Protein AF-A0A6J2FFU2-F1 (afdb_monomer_lite)

Radius of gyration: 22.18 Å; chains: 1; bounding box: 71×40×59 Å

pLDDT: mean 85.41, std 13.72, range [33.69, 97.75]

Structure (mmCIF, N/CA/C/O backbone):
data_AF-A0A6J2FFU2-F1
#
_entry.id   AF-A0A6J2FFU2-F1
#
loop_
_atom_site.group_PDB
_atom_site.id
_atom_site.type_symbol
_atom_site.label_atom_id
_atom_site.label_alt_id
_atom_site.label_comp_id
_atom_site.label_asym_id
_atom_site.label_entity_id
_atom_site.label_seq_id
_atom_site.pdbx_PDB_ins_code
_atom_site.Cartn_x
_atom_site.Cartn_y
_atom_site.Cartn_z
_atom_site.occupancy
_atom_site.B_iso_or_equiv
_atom_site.auth_seq_id
_atom_site.auth_comp_id
_atom_site.auth_asym_id
_atom_site.auth_atom_id
_atom_site.pdbx_PDB_model_num
ATOM 1 N N . MET A 1 1 ? 42.063 -9.061 -18.898 1.00 34.97 1 MET A N 1
ATOM 2 C CA . MET A 1 1 ? 40.945 -8.941 -19.857 1.00 34.97 1 MET A CA 1
ATOM 3 C C . MET A 1 1 ? 39.657 -8.903 -19.056 1.00 34.97 1 MET A C 1
ATOM 5 O O . MET A 1 1 ? 39.274 -9.924 -18.502 1.00 34.97 1 MET A O 1
ATOM 9 N N . ALA A 1 2 ? 39.064 -7.722 -18.891 1.00 34.75 2 ALA A N 1
ATOM 10 C CA . ALA A 1 2 ? 37.760 -7.590 -18.254 1.00 34.75 2 ALA A CA 1
ATOM 11 C C . ALA A 1 2 ? 36.706 -8.070 -19.258 1.00 34.75 2 ALA A C 1
ATOM 13 O O . ALA A 1 2 ? 36.587 -7.496 -20.339 1.00 34.75 2 ALA A O 1
ATOM 14 N N . PHE A 1 3 ? 35.998 -9.152 -18.934 1.00 39.84 3 PHE A N 1
ATOM 15 C CA . PHE A 1 3 ? 34.809 -9.544 -19.679 1.00 39.84 3 PHE A CA 1
ATOM 16 C C . PHE A 1 3 ? 33.814 -8.388 -19.582 1.00 39.84 3 PHE A C 1
ATOM 18 O O . PHE A 1 3 ? 33.335 -8.072 -18.492 1.00 39.84 3 PHE A O 1
ATOM 25 N N . ALA A 1 4 ? 33.536 -7.731 -20.708 1.00 42.53 4 ALA A N 1
ATOM 26 C CA . ALA A 1 4 ? 32.394 -6.839 -20.794 1.00 42.53 4 ALA A CA 1
ATOM 27 C C . ALA A 1 4 ? 31.151 -7.657 -20.400 1.00 42.53 4 ALA A C 1
ATOM 29 O O . ALA A 1 4 ? 30.984 -8.771 -20.910 1.00 42.53 4 ALA A O 1
ATOM 30 N N . PRO A 1 5 ? 30.305 -7.174 -19.477 1.00 47.88 5 PRO A N 1
ATOM 31 C CA . PRO A 1 5 ? 29.099 -7.895 -19.132 1.00 47.88 5 PRO A CA 1
ATOM 32 C C . PRO A 1 5 ? 28.227 -8.001 -20.384 1.00 47.88 5 PRO A C 1
ATOM 34 O O . PRO A 1 5 ? 27.724 -6.996 -20.879 1.00 47.88 5 PRO A O 1
ATOM 37 N N . MET A 1 6 ? 28.066 -9.223 -20.894 1.00 54.03 6 MET A N 1
ATOM 38 C CA . MET A 1 6 ? 27.129 -9.522 -21.974 1.00 54.03 6 MET A CA 1
ATOM 39 C C . MET A 1 6 ? 25.739 -9.056 -21.516 1.00 54.03 6 MET A C 1
ATOM 41 O O . MET A 1 6 ? 25.290 -9.409 -20.416 1.00 54.03 6 MET A O 1
ATOM 45 N N . GLY A 1 7 ? 25.110 -8.192 -22.318 1.00 57.94 7 GLY A N 1
ATOM 46 C CA . GLY A 1 7 ? 23.698 -7.844 -22.163 1.00 57.94 7 GLY A CA 1
ATOM 47 C C . GLY A 1 7 ? 22.814 -9.084 -22.356 1.00 57.94 7 GLY A C 1
ATOM 48 O O . GLY A 1 7 ? 23.318 -10.137 -22.758 1.00 57.94 7 GLY A O 1
ATOM 49 N N . PRO A 1 8 ? 21.509 -9.006 -22.061 1.00 62.19 8 PRO A N 1
ATOM 50 C CA . PRO A 1 8 ? 20.586 -10.100 -22.292 1.00 62.19 8 PRO A CA 1
ATOM 51 C C . PRO A 1 8 ? 20.663 -10.507 -23.757 1.00 62.19 8 PRO A C 1
ATOM 53 O O . PRO A 1 8 ? 20.598 -9.673 -24.663 1.00 62.19 8 PRO A O 1
ATOM 56 N N . GLU A 1 9 ? 20.801 -11.807 -23.989 1.00 68.75 9 GLU A N 1
ATOM 57 C CA . GLU A 1 9 ? 20.694 -12.353 -25.330 1.00 68.75 9 GLU A CA 1
ATOM 58 C C . GLU A 1 9 ? 19.331 -11.973 -25.924 1.00 68.75 9 GLU A C 1
ATOM 60 O O . GLU A 1 9 ? 18.321 -11.938 -25.218 1.00 68.75 9 GLU A O 1
ATOM 65 N N . ALA A 1 10 ? 19.267 -11.730 -27.237 1.00 64.75 10 ALA A N 1
ATOM 66 C CA . ALA A 1 10 ? 18.007 -11.432 -27.929 1.00 64.75 10 ALA A CA 1
ATOM 67 C C . ALA A 1 10 ? 16.918 -12.502 -27.674 1.00 64.75 10 ALA A C 1
ATOM 69 O O . ALA A 1 10 ? 15.721 -12.215 -27.725 1.00 64.75 10 ALA A O 1
ATOM 70 N N . SER A 1 11 ? 17.340 -13.724 -27.331 1.00 79.38 11 SER A N 1
ATOM 71 C CA . SER A 1 11 ? 16.493 -14.828 -26.881 1.00 79.38 11 SER A CA 1
ATOM 72 C C . SER A 1 11 ? 15.681 -14.489 -25.621 1.00 79.38 11 SER A C 1
ATOM 74 O O . SER A 1 11 ? 14.505 -14.843 -25.549 1.00 79.38 11 SER A O 1
ATOM 76 N N . PHE A 1 12 ? 16.250 -13.755 -24.659 1.00 85.75 12 PHE A N 1
ATOM 77 C CA . PHE A 1 12 ? 15.586 -13.394 -23.406 1.00 85.75 12 PHE A CA 1
ATOM 78 C C . PHE A 1 12 ? 14.382 -12.484 -23.650 1.00 85.75 12 PHE A C 1
ATOM 80 O O . PHE A 1 12 ? 13.269 -12.803 -23.232 1.00 85.75 12 PHE A O 1
ATOM 87 N N . PHE A 1 13 ? 14.568 -11.379 -24.378 1.00 87.94 13 PHE A N 1
ATOM 88 C CA . PHE A 1 13 ? 13.463 -10.457 -24.652 1.00 87.94 13 PHE A CA 1
ATOM 89 C C . PHE A 1 13 ? 12.390 -11.080 -25.544 1.00 87.94 13 PHE A C 1
ATOM 91 O O . PHE A 1 13 ? 11.212 -10.803 -25.341 1.00 87.94 13 PHE A O 1
ATOM 98 N N . ALA A 1 14 ? 12.756 -11.995 -26.447 1.00 88.38 14 ALA A N 1
ATOM 99 C CA . ALA A 1 14 ? 11.777 -12.767 -27.207 1.00 88.38 14 ALA A CA 1
ATOM 100 C C . ALA A 1 14 ? 10.900 -13.654 -26.299 1.00 88.38 14 ALA A C 1
ATOM 102 O O . ALA A 1 14 ? 9.696 -13.791 -26.532 1.00 88.38 14 ALA A O 1
ATOM 103 N N . VAL A 1 15 ? 11.476 -14.239 -25.242 1.00 90.44 15 VAL A N 1
ATOM 104 C CA . VAL A 1 15 ? 10.721 -15.001 -24.234 1.00 90.44 15 VAL A CA 1
ATOM 105 C C . VAL A 1 15 ? 9.824 -14.079 -23.406 1.00 90.44 15 VAL A C 1
ATOM 107 O O . VAL A 1 15 ? 8.659 -14.415 -23.188 1.00 90.44 15 VAL A O 1
ATOM 110 N N . VAL A 1 16 ? 10.318 -12.907 -22.996 1.00 90.44 16 VAL A N 1
ATOM 111 C CA . VAL A 1 16 ? 9.519 -11.902 -22.270 1.00 90.44 16 VAL A CA 1
ATOM 112 C C . VAL A 1 16 ? 8.339 -11.420 -23.116 1.00 90.44 16 VAL A C 1
ATOM 114 O O . VAL A 1 16 ? 7.209 -11.395 -22.629 1.00 90.44 16 VAL A O 1
ATOM 117 N N . ASP A 1 17 ? 8.565 -11.108 -24.392 1.00 90.44 17 ASP A N 1
ATOM 118 C CA . ASP A 1 17 ? 7.517 -10.667 -25.315 1.00 90.44 17 ASP A CA 1
ATOM 119 C C . ASP A 1 17 ? 6.480 -11.784 -25.552 1.00 90.44 17 ASP A C 1
ATOM 121 O O . ASP A 1 17 ? 5.272 -11.531 -25.533 1.00 90.44 17 ASP A O 1
ATOM 125 N N . ARG A 1 18 ? 6.914 -13.050 -25.669 1.00 91.31 18 ARG A N 1
ATOM 126 C CA . ARG A 1 18 ? 6.005 -14.210 -25.733 1.00 91.31 18 ARG A CA 1
ATOM 127 C C . ARG A 1 18 ? 5.177 -14.356 -24.456 1.00 91.31 18 ARG A C 1
ATOM 129 O O . ARG A 1 18 ? 3.979 -14.631 -24.527 1.00 91.31 18 ARG A O 1
ATOM 136 N N . HIS A 1 19 ? 5.796 -14.173 -23.293 1.00 91.25 19 HIS A N 1
ATOM 137 C CA . HIS A 1 19 ? 5.097 -14.229 -22.014 1.00 91.25 19 HIS A CA 1
ATOM 138 C C . HIS A 1 19 ? 4.064 -13.103 -21.895 1.00 91.25 19 HIS A C 1
ATOM 140 O O . HIS A 1 19 ? 2.913 -13.372 -21.553 1.00 91.25 19 HIS A O 1
ATOM 146 N N . LYS A 1 20 ? 4.424 -11.871 -22.283 1.00 90.94 20 LYS A N 1
ATOM 147 C CA . LYS A 1 20 ? 3.497 -10.734 -22.360 1.00 90.94 20 LYS A CA 1
ATOM 148 C C . LYS A 1 20 ? 2.287 -11.055 -23.239 1.00 90.94 20 LYS A C 1
ATOM 150 O O . LYS A 1 20 ? 1.153 -10.854 -22.811 1.00 90.94 20 LYS A O 1
ATOM 155 N N . ALA A 1 21 ? 2.514 -11.609 -24.430 1.00 90.38 21 ALA A N 1
ATOM 156 C CA . ALA A 1 21 ? 1.436 -12.019 -25.328 1.00 90.38 21 ALA A CA 1
ATOM 157 C C . ALA A 1 21 ? 0.521 -13.082 -24.691 1.00 90.38 21 ALA A C 1
ATOM 159 O O . ALA A 1 21 ? -0.701 -12.988 -24.794 1.00 90.38 21 ALA A O 1
ATOM 160 N N . SER A 1 22 ? 1.090 -14.053 -23.970 1.00 91.06 22 SER A N 1
ATOM 161 C CA . SER A 1 22 ? 0.315 -15.063 -23.239 1.00 91.06 22 SER A CA 1
ATOM 162 C C . SER A 1 22 ? -0.537 -14.457 -22.116 1.00 91.06 22 SER A C 1
ATOM 164 O O . SER A 1 22 ? -1.680 -14.877 -21.919 1.00 91.06 22 SER A O 1
ATOM 166 N N . LEU A 1 23 ? -0.011 -13.474 -21.380 1.00 87.38 23 LEU A N 1
ATOM 167 C CA . LEU A 1 23 ? -0.755 -12.784 -20.322 1.00 87.38 23 LEU A CA 1
ATOM 168 C C . LEU A 1 23 ? -1.940 -11.998 -20.902 1.00 87.38 23 LEU A C 1
ATOM 170 O O . LEU A 1 23 ? -3.061 -12.125 -20.412 1.00 87.38 23 LEU A O 1
ATOM 174 N N . LEU A 1 24 ? -1.722 -11.265 -21.997 1.00 89.06 24 LEU A N 1
ATOM 175 C CA . LEU A 1 24 ? -2.776 -10.529 -22.708 1.00 89.06 24 LEU A CA 1
ATOM 176 C C . LEU A 1 24 ? -3.857 -11.454 -23.289 1.00 89.06 24 LEU A C 1
ATOM 178 O O . LEU A 1 24 ? -5.050 -11.152 -23.214 1.00 89.06 24 LEU A O 1
ATOM 182 N N . ALA A 1 25 ? -3.462 -12.615 -23.818 1.00 88.19 25 ALA A N 1
ATOM 183 C CA . ALA A 1 25 ? -4.404 -13.625 -24.294 1.00 88.19 25 ALA A CA 1
ATOM 184 C C . ALA A 1 25 ? -5.266 -14.193 -23.153 1.00 88.19 25 ALA A C 1
ATOM 186 O O . ALA A 1 25 ? -6.452 -14.463 -23.346 1.00 88.19 25 ALA A O 1
ATOM 187 N N . THR A 1 26 ? -4.690 -14.343 -21.957 1.00 84.62 26 THR A N 1
ATOM 188 C CA . THR A 1 26 ? -5.412 -14.816 -20.766 1.00 84.62 26 THR A CA 1
ATOM 189 C C . THR A 1 26 ? -6.426 -13.777 -20.291 1.00 84.62 26 THR A C 1
ATOM 191 O O . THR A 1 26 ? -7.572 -14.132 -20.029 1.00 84.62 26 THR A O 1
ATOM 194 N N . LEU A 1 27 ? -6.047 -12.494 -20.280 1.00 81.06 27 LEU A N 1
ATOM 195 C C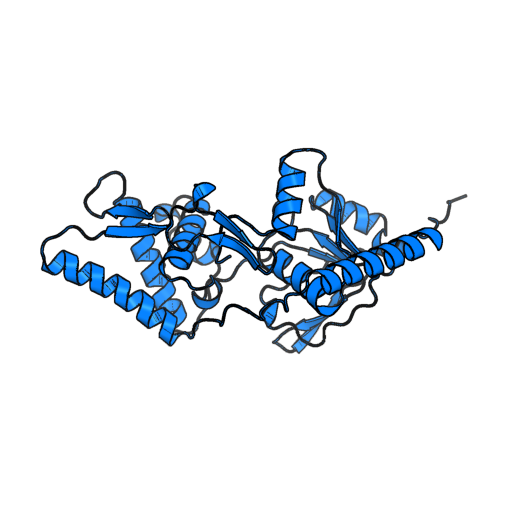A . LEU A 1 27 ? -6.962 -11.385 -19.985 1.00 81.06 27 LEU A CA 1
ATOM 196 C C . LEU A 1 27 ? -8.145 -11.345 -20.963 1.00 81.06 27 LEU A C 1
ATOM 198 O O . LEU A 1 27 ? -9.289 -11.207 -20.544 1.00 81.06 27 LEU A O 1
ATOM 202 N N . SER A 1 28 ? -7.884 -11.553 -22.257 1.00 74.06 28 SER A N 1
ATOM 203 C CA . SER A 1 28 ? -8.925 -11.540 -23.297 1.00 74.06 28 SER A CA 1
ATOM 204 C C . SER A 1 28 ? -9.893 -12.729 -23.195 1.00 74.06 28 SER A C 1
ATOM 206 O O . SER A 1 28 ? -11.066 -12.605 -23.535 1.00 74.06 28 SER A O 1
ATOM 208 N N . ARG A 1 29 ? -9.422 -13.890 -22.716 1.00 66.19 29 ARG A N 1
ATOM 209 C CA . ARG A 1 29 ? -10.251 -15.086 -22.474 1.00 66.19 29 ARG A CA 1
ATOM 210 C C . ARG A 1 29 ? -11.037 -15.023 -21.162 1.00 66.19 29 ARG A C 1
ATOM 212 O O . ARG A 1 29 ? -12.040 -15.715 -21.039 1.00 66.19 29 ARG A O 1
ATOM 219 N N . GLY A 1 30 ? -10.585 -14.206 -20.211 1.00 57.88 30 GLY A N 1
ATOM 220 C CA . GLY A 1 30 ? -11.203 -14.011 -18.899 1.00 57.88 30 GLY A CA 1
ATOM 221 C C . GLY A 1 30 ? -12.533 -13.255 -18.915 1.00 57.88 30 GLY A C 1
ATOM 222 O O . GLY A 1 30 ? -13.191 -13.227 -17.884 1.00 57.88 30 GLY A O 1
ATOM 223 N N . GLY A 1 31 ? -12.945 -12.689 -20.059 1.00 42.72 31 GLY A N 1
ATOM 224 C CA . GLY A 1 31 ? -14.351 -12.425 -20.392 1.00 42.72 31 GLY A CA 1
ATOM 225 C C . GLY A 1 31 ? -15.199 -11.724 -19.329 1.00 42.72 31 GLY A C 1
ATOM 226 O O . GLY A 1 31 ? -16.382 -12.016 -19.205 1.00 42.72 31 GLY A O 1
ATOM 227 N N . GLY A 1 32 ? -14.610 -10.812 -18.570 1.00 40.41 32 GLY A N 1
ATOM 228 C CA . GLY A 1 32 ? -15.315 -9.824 -17.777 1.00 40.41 32 GLY A CA 1
ATOM 229 C C . GLY A 1 32 ? -14.502 -8.556 -17.895 1.00 40.41 32 GLY A C 1
ATOM 230 O O . GLY A 1 32 ? -13.311 -8.572 -17.577 1.00 40.41 32 GLY A O 1
ATOM 231 N N . GLU A 1 33 ? -15.106 -7.479 -18.397 1.00 35.47 33 GLU A N 1
ATOM 232 C CA . GLU A 1 33 ? -14.529 -6.152 -18.201 1.00 35.47 33 GLU A CA 1
ATOM 233 C C . GLU A 1 33 ? -14.103 -6.066 -16.729 1.00 35.47 33 GLU A C 1
ATOM 235 O O . GLU A 1 33 ? -14.915 -6.401 -15.855 1.00 35.47 33 GLU A O 1
ATOM 240 N N . PRO A 1 34 ? -12.857 -5.676 -16.403 1.00 38.97 34 PRO A N 1
ATOM 241 C CA . PRO A 1 34 ? -12.597 -5.247 -15.050 1.00 38.97 34 PRO A CA 1
ATOM 242 C C . PRO A 1 34 ? -13.555 -4.083 -14.861 1.00 38.97 34 PRO A C 1
ATOM 244 O O . PRO A 1 34 ? -13.385 -3.034 -15.485 1.00 38.97 34 PRO A O 1
ATOM 247 N N . ALA A 1 35 ? -14.615 -4.291 -14.074 1.00 33.69 35 ALA A N 1
ATOM 248 C CA . ALA A 1 35 ? -15.421 -3.187 -13.613 1.00 33.69 35 ALA A CA 1
ATOM 249 C C . ALA A 1 35 ? -14.395 -2.184 -13.104 1.00 33.69 35 ALA A C 1
ATOM 251 O O . ALA A 1 35 ? -13.586 -2.519 -12.232 1.00 33.69 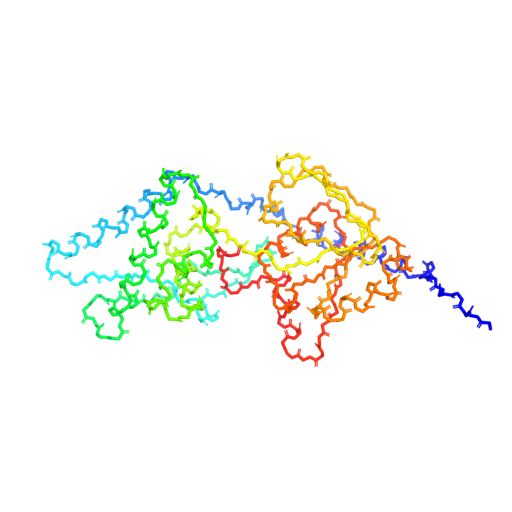35 ALA A O 1
ATOM 252 N N . GLY A 1 36 ? -14.367 -1.005 -13.720 1.00 33.94 36 GLY A N 1
ATOM 253 C CA . GLY A 1 36 ? -13.615 0.145 -13.258 1.00 33.94 36 GLY A CA 1
ATOM 254 C C . GLY A 1 36 ? -14.172 0.588 -11.911 1.00 33.94 36 GLY A C 1
ATOM 255 O O . GLY A 1 36 ? -14.592 1.721 -11.747 1.00 33.94 36 GLY A O 1
ATOM 256 N N . GLY A 1 37 ? -14.195 -0.309 -10.928 1.00 34.88 37 GLY A N 1
ATOM 257 C CA . GLY A 1 37 ? -14.321 -0.029 -9.523 1.00 34.88 37 GLY A CA 1
ATOM 258 C C . GLY A 1 37 ? -12.984 0.512 -9.057 1.00 34.88 37 GLY A C 1
ATOM 259 O O . GLY A 1 37 ? -12.373 -0.027 -8.142 1.00 34.88 37 GLY A O 1
ATOM 260 N N . GLY A 1 38 ? -12.520 1.600 -9.679 1.00 40.69 38 GLY A N 1
ATOM 261 C CA . GLY A 1 38 ? -11.804 2.578 -8.889 1.00 40.69 38 GLY A CA 1
ATOM 262 C C . GLY A 1 38 ? -12.767 2.915 -7.765 1.00 40.69 38 GLY A C 1
ATOM 263 O O . GLY A 1 38 ? -13.829 3.478 -8.027 1.00 40.69 38 GLY A O 1
ATOM 264 N N . THR A 1 39 ? -12.477 2.444 -6.552 1.00 50.34 39 THR A N 1
ATOM 265 C CA . THR A 1 39 ? -13.258 2.780 -5.365 1.00 50.34 39 THR A CA 1
ATOM 266 C C . THR A 1 39 ? -13.417 4.291 -5.391 1.00 50.34 39 THR A C 1
ATOM 268 O O . THR A 1 39 ? -12.418 4.999 -5.249 1.00 50.34 39 THR A O 1
ATOM 271 N N . ARG A 1 40 ? -14.630 4.782 -5.686 1.00 58.03 40 ARG A N 1
ATOM 272 C CA . ARG A 1 40 ? -14.921 6.216 -5.723 1.00 58.03 40 ARG A CA 1
ATOM 273 C C . ARG A 1 40 ? -14.380 6.778 -4.416 1.00 58.03 40 ARG A C 1
ATOM 275 O O . ARG A 1 40 ? -14.790 6.310 -3.353 1.00 58.03 40 ARG A O 1
ATOM 282 N N . LEU A 1 41 ? -13.413 7.697 -4.491 1.00 66.12 41 LEU A N 1
ATOM 283 C CA . LEU A 1 41 ? -12.931 8.345 -3.279 1.00 66.12 41 LEU A CA 1
ATOM 284 C C . LEU A 1 41 ? -14.137 9.026 -2.648 1.00 66.12 41 LEU A C 1
ATOM 286 O O . LEU A 1 41 ? -14.798 9.845 -3.292 1.00 66.12 41 LEU A O 1
ATOM 290 N N . ALA A 1 42 ? -14.450 8.614 -1.423 1.00 76.25 42 ALA A N 1
ATOM 291 C CA . ALA A 1 42 ? -15.534 9.212 -0.672 1.00 76.25 42 ALA A CA 1
ATOM 292 C C . ALA A 1 42 ? -15.232 10.703 -0.519 1.00 76.25 42 ALA A C 1
ATOM 294 O O . ALA A 1 42 ? -14.090 11.072 -0.215 1.00 76.25 42 ALA A O 1
ATOM 295 N N . SER A 1 43 ? -16.233 11.546 -0.767 1.00 86.75 43 SER A N 1
ATOM 296 C CA . SER A 1 43 ? -16.062 12.989 -0.596 1.00 86.75 43 SER A CA 1
ATOM 297 C C . SER A 1 43 ? -15.829 13.314 0.881 1.00 86.75 43 SER A C 1
ATOM 299 O O . SER A 1 43 ? -16.294 12.589 1.763 1.00 86.75 43 SER A O 1
ATOM 301 N N . SER A 1 44 ? -15.146 14.421 1.183 1.00 89.62 44 SER A N 1
ATOM 302 C CA . SER A 1 44 ? -14.906 14.824 2.576 1.00 89.62 44 SER A CA 1
ATOM 303 C C . SER A 1 44 ? -16.217 14.936 3.370 1.00 89.62 44 SER A C 1
ATOM 305 O O . SER A 1 44 ? -16.265 14.543 4.530 1.00 89.62 44 SER A O 1
ATOM 307 N N . SER A 1 45 ? -17.310 15.371 2.729 1.00 90.94 45 SER A N 1
ATOM 308 C CA . SER A 1 45 ? -18.641 15.421 3.347 1.00 90.94 45 SER A CA 1
ATOM 309 C C . SER A 1 45 ? -19.210 14.033 3.667 1.00 90.94 45 SER A C 1
ATOM 311 O O . SER A 1 45 ? -19.792 13.866 4.735 1.00 90.94 45 SER A O 1
ATOM 313 N N . GLU A 1 46 ? -19.030 13.040 2.790 1.00 92.31 46 GLU A N 1
ATOM 314 C CA . GLU A 1 46 ? -19.460 11.652 3.038 1.00 92.31 46 GLU A CA 1
ATOM 315 C C . GLU A 1 46 ? -18.686 11.034 4.215 1.00 92.31 46 GLU A C 1
ATOM 317 O O . GLU A 1 46 ? -19.265 10.339 5.055 1.00 92.31 46 GLU A O 1
ATOM 322 N N . VAL A 1 47 ? -17.381 11.316 4.310 1.00 92.31 47 VAL A N 1
ATOM 323 C CA . VAL A 1 47 ? -16.529 10.839 5.410 1.00 92.31 47 VAL A CA 1
ATOM 324 C C . VAL A 1 47 ? -16.944 11.473 6.737 1.00 92.31 47 VAL A C 1
ATOM 326 O O . VAL A 1 47 ? -17.102 10.754 7.723 1.00 92.31 47 VAL A O 1
ATOM 329 N N . LEU A 1 48 ? -17.162 12.793 6.765 1.00 94.31 48 LEU A N 1
ATOM 330 C CA . LEU A 1 48 ? -17.621 13.500 7.965 1.00 94.31 48 LEU A CA 1
ATOM 331 C C . LEU A 1 48 ? -18.986 12.984 8.426 1.00 94.31 48 LEU A C 1
ATOM 333 O O . LEU A 1 48 ? -19.107 12.600 9.584 1.00 94.31 48 LEU A O 1
ATOM 337 N N . ALA A 1 49 ? -19.955 12.850 7.516 1.00 94.62 49 ALA A N 1
ATOM 338 C CA . ALA A 1 49 ? -21.279 12.311 7.833 1.00 94.62 49 ALA A CA 1
ATOM 339 C C . ALA A 1 49 ? -21.206 10.879 8.396 1.00 94.62 49 ALA A C 1
ATOM 341 O O . ALA A 1 49 ? -21.922 10.527 9.334 1.00 94.62 49 ALA A O 1
ATOM 342 N N . SER A 1 50 ? -20.299 10.051 7.867 1.00 93.62 50 SER A N 1
ATOM 343 C CA . SER A 1 50 ? -20.082 8.689 8.372 1.00 93.62 50 SER A CA 1
ATOM 344 C C . SER A 1 50 ? -19.506 8.691 9.792 1.00 93.62 50 SER A C 1
ATOM 346 O O . SER A 1 50 ? -19.937 7.906 10.636 1.00 93.62 50 SER A O 1
ATOM 348 N N . ILE A 1 51 ? -18.556 9.587 10.086 1.00 94.25 51 ILE A N 1
ATOM 349 C CA . ILE A 1 51 ? -17.999 9.749 11.438 1.00 94.25 51 ILE A CA 1
ATOM 350 C C . ILE A 1 51 ? -19.058 10.305 12.401 1.00 94.25 51 ILE A C 1
ATOM 352 O O . ILE A 1 51 ? -19.176 9.817 13.524 1.00 94.25 51 ILE A O 1
ATOM 356 N N . GLU A 1 52 ? -19.849 11.287 11.971 1.00 95.19 52 GLU A N 1
ATOM 357 C CA . GLU A 1 52 ? -20.938 11.874 12.758 1.00 95.19 52 GLU A CA 1
ATOM 358 C C . GLU A 1 52 ? -22.002 10.838 13.112 1.00 95.19 52 GLU A C 1
ATOM 360 O O . GLU A 1 52 ? -22.421 10.788 14.264 1.00 95.19 52 GLU A O 1
ATOM 365 N N . SER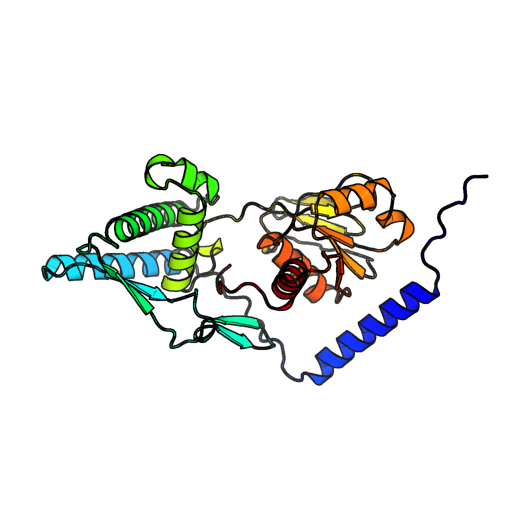 A 1 53 ? -22.371 9.951 12.182 1.00 94.62 53 SER A N 1
ATOM 366 C CA . SER A 1 53 ? -23.284 8.835 12.465 1.00 94.62 53 SER A CA 1
ATOM 367 C C . SER A 1 53 ? -22.750 7.936 13.583 1.00 94.62 53 SER A C 1
ATOM 369 O O . SER A 1 53 ? -23.484 7.597 14.508 1.00 94.62 53 SER A O 1
ATOM 371 N N . VAL A 1 54 ? -21.458 7.594 13.548 1.00 93.81 54 VAL A N 1
ATOM 372 C CA . VAL A 1 54 ? -20.822 6.773 14.593 1.00 93.81 54 VAL A CA 1
ATOM 373 C C . VAL A 1 54 ? -20.829 7.492 15.947 1.00 93.81 54 VAL A C 1
ATOM 375 O O . VAL A 1 54 ? -21.075 6.876 16.983 1.00 93.81 54 VAL A O 1
ATOM 378 N N . ILE A 1 55 ? -20.572 8.802 15.964 1.00 93.44 55 ILE A N 1
ATOM 379 C CA . ILE A 1 55 ? -20.620 9.610 17.191 1.00 93.44 55 ILE A CA 1
ATOM 380 C C . ILE A 1 55 ? -22.059 9.717 17.713 1.00 93.44 55 ILE A C 1
ATOM 382 O O . ILE A 1 55 ? -22.282 9.602 18.919 1.00 93.44 55 ILE A O 1
ATOM 386 N N . GLN A 1 56 ? -23.039 9.883 16.826 1.00 94.12 56 GLN A N 1
ATOM 387 C CA . GLN A 1 56 ? -24.455 9.946 17.172 1.00 94.12 56 GLN A CA 1
ATOM 388 C C . GLN A 1 56 ? -24.928 8.646 17.838 1.00 94.12 56 GLN A C 1
ATOM 390 O O . GLN A 1 56 ? -25.659 8.700 18.830 1.00 94.12 56 GLN A O 1
ATOM 395 N N . ASP A 1 57 ? -24.465 7.487 17.364 1.00 92.81 57 ASP A N 1
ATOM 396 C CA . ASP A 1 57 ? -24.752 6.187 17.982 1.00 92.81 57 ASP A CA 1
ATOM 397 C C . ASP A 1 57 ? -24.177 6.088 19.404 1.00 92.81 57 ASP A C 1
ATOM 399 O O . ASP A 1 57 ? -24.839 5.593 20.325 1.00 92.81 57 ASP A O 1
ATOM 403 N N . ILE A 1 58 ? -22.966 6.616 19.619 1.00 93.25 58 ILE A N 1
ATOM 404 C CA . ILE A 1 58 ? -22.342 6.686 20.949 1.00 93.25 58 ILE A CA 1
ATOM 405 C C . ILE A 1 58 ? -23.169 7.577 21.880 1.00 93.25 58 ILE A C 1
ATOM 407 O O . ILE A 1 58 ? -23.502 7.154 22.987 1.00 93.25 58 ILE A O 1
ATOM 411 N N . ILE A 1 59 ? -23.533 8.785 21.436 1.00 93.81 59 ILE A N 1
ATOM 412 C CA . ILE A 1 59 ? -24.330 9.735 22.229 1.00 93.81 59 ILE A CA 1
ATOM 413 C C . ILE A 1 59 ? -25.694 9.131 22.573 1.00 93.81 59 ILE A C 1
ATOM 415 O O . ILE A 1 59 ? -26.135 9.214 23.717 1.00 93.81 59 ILE A O 1
ATOM 419 N N . THR A 1 60 ? -26.338 8.473 21.608 1.00 95.00 60 THR A N 1
ATOM 420 C CA . THR A 1 60 ? -27.639 7.819 21.802 1.00 95.00 60 THR A CA 1
ATOM 421 C C . THR A 1 60 ? -27.550 6.687 22.826 1.00 95.00 60 THR A C 1
ATOM 423 O O . THR A 1 60 ? -28.432 6.569 23.675 1.00 95.00 60 THR A O 1
ATOM 426 N N . SER A 1 61 ? -26.479 5.887 22.794 1.00 93.00 61 SER A N 1
ATOM 427 C CA . SER A 1 61 ? -26.242 4.825 23.784 1.00 93.00 61 SER A CA 1
ATOM 428 C C . SER A 1 61 ? -26.090 5.409 25.192 1.00 93.00 61 SER A C 1
ATOM 430 O O . SER A 1 61 ? -26.767 4.978 26.122 1.00 93.00 61 SER A O 1
ATOM 432 N N . VAL A 1 62 ? -25.281 6.466 25.334 1.00 93.38 62 VAL A N 1
ATOM 433 C CA . VAL A 1 62 ? -25.074 7.149 26.621 1.00 93.38 62 VAL A CA 1
ATOM 434 C C . VAL A 1 62 ? -26.371 7.780 27.136 1.00 93.38 62 VAL A C 1
ATOM 436 O O . VAL A 1 62 ? -26.679 7.652 28.317 1.00 93.38 62 VAL A O 1
ATOM 439 N N . ALA A 1 63 ? -27.173 8.401 26.266 1.00 95.00 63 ALA A N 1
ATOM 440 C CA . ALA A 1 63 ? -28.468 8.978 26.635 1.00 95.00 63 ALA A CA 1
ATOM 441 C C . ALA A 1 63 ? -29.474 7.921 27.128 1.00 95.00 63 ALA A C 1
ATOM 443 O O . ALA A 1 63 ? -30.325 8.218 27.963 1.00 95.00 63 ALA A O 1
ATOM 444 N N . ARG A 1 64 ? -29.356 6.679 26.642 1.00 94.94 64 ARG A N 1
ATOM 445 C CA . ARG A 1 64 ? -30.130 5.515 27.106 1.00 94.94 64 ARG A CA 1
ATOM 446 C C . ARG A 1 64 ? -29.536 4.840 28.345 1.00 94.94 64 ARG A C 1
ATOM 448 O O . ARG A 1 64 ? -30.087 3.849 28.811 1.00 94.94 64 ARG A O 1
ATOM 455 N N . ASN A 1 65 ? -28.446 5.378 28.893 1.00 92.00 65 ASN A N 1
ATOM 456 C CA . ASN A 1 65 ? -27.691 4.795 30.000 1.00 92.00 65 ASN A CA 1
ATOM 457 C C . ASN A 1 65 ? -27.106 3.402 29.671 1.00 92.00 65 ASN A C 1
ATOM 459 O O . ASN A 1 65 ? -26.899 2.571 30.555 1.00 92.00 65 ASN A O 1
ATOM 463 N N . GLU A 1 66 ? -26.842 3.148 28.387 1.00 92.50 66 GLU A N 1
ATOM 464 C CA . GLU A 1 66 ? -26.196 1.940 27.877 1.00 92.50 66 GLU A CA 1
ATOM 465 C C . GLU A 1 66 ? -24.715 2.216 27.588 1.00 92.50 66 GLU A C 1
ATOM 467 O O . GLU A 1 66 ? -24.335 3.304 27.149 1.00 92.50 66 GLU A O 1
ATOM 472 N N . ALA A 1 67 ? -23.857 1.218 27.806 1.00 90.19 67 ALA A N 1
ATOM 473 C CA . ALA A 1 67 ? -22.436 1.341 27.504 1.00 90.19 67 ALA A CA 1
ATOM 474 C C . ALA A 1 67 ? -22.201 1.365 25.979 1.00 90.19 67 ALA A C 1
ATOM 476 O O . ALA A 1 67 ? -22.483 0.361 25.312 1.00 90.19 67 ALA A O 1
ATOM 477 N N . PRO A 1 68 ? -21.658 2.457 25.406 1.00 92.81 68 PRO A N 1
ATOM 478 C CA . PRO A 1 68 ? -21.378 2.512 23.980 1.00 92.81 68 PRO A CA 1
ATOM 479 C C . PRO A 1 68 ? -20.342 1.464 23.554 1.00 92.81 68 PRO A C 1
ATOM 481 O O . PRO A 1 68 ? -19.408 1.108 24.284 1.00 92.81 68 PRO A O 1
ATOM 484 N N . ALA A 1 69 ? -20.503 0.966 22.331 1.00 92.12 69 ALA A N 1
ATOM 485 C CA . ALA A 1 69 ? -19.619 -0.037 21.763 1.00 92.12 69 ALA A CA 1
ATOM 486 C C . ALA A 1 69 ? -19.448 0.149 20.256 1.00 92.12 69 ALA A C 1
ATOM 488 O O . ALA A 1 69 ? -20.413 0.401 19.543 1.00 92.12 69 ALA A O 1
ATOM 489 N N . PHE A 1 70 ? -18.229 -0.061 19.763 1.00 90.69 70 PHE A N 1
ATOM 490 C CA . PHE A 1 70 ? -17.967 -0.147 18.329 1.00 90.69 70 PHE A CA 1
ATOM 491 C C . PHE A 1 70 ? -18.176 -1.580 17.839 1.00 90.69 70 PHE A C 1
ATOM 493 O O . PHE A 1 70 ? -17.682 -2.526 18.462 1.00 90.69 70 PHE A O 1
ATOM 500 N N . ALA A 1 71 ? -18.859 -1.737 16.707 1.00 88.00 71 ALA A N 1
ATOM 501 C CA . ALA A 1 71 ? -18.879 -2.978 15.942 1.00 88.00 71 ALA A CA 1
ATOM 502 C C . ALA A 1 71 ? -17.811 -2.885 14.846 1.00 88.00 71 ALA A C 1
ATOM 504 O O . ALA A 1 71 ? -17.914 -2.058 13.947 1.00 88.00 71 ALA A O 1
ATOM 505 N N . ILE A 1 72 ? -16.761 -3.699 14.954 1.00 85.31 72 ILE A N 1
ATOM 506 C CA . ILE A 1 72 ? -15.630 -3.691 14.019 1.00 85.31 72 ILE A CA 1
ATOM 507 C C . ILE A 1 72 ? -15.551 -5.037 13.319 1.00 85.31 72 ILE A C 1
ATOM 509 O O . ILE A 1 72 ? -15.646 -6.081 13.961 1.00 85.31 72 ILE A O 1
ATOM 513 N N . ASP A 1 73 ? -15.313 -5.023 12.019 1.00 82.19 73 ASP A N 1
ATOM 514 C CA . ASP A 1 73 ? -15.152 -6.233 11.222 1.00 82.19 73 ASP A CA 1
ATOM 515 C C . ASP A 1 73 ? -13.911 -7.037 11.654 1.00 82.19 73 ASP A C 1
ATOM 517 O O . ASP A 1 73 ? -12.816 -6.498 11.852 1.00 82.19 73 ASP A O 1
ATOM 521 N N . ASN A 1 74 ? -14.051 -8.356 11.809 1.00 80.31 74 ASN A N 1
ATOM 522 C CA . ASN A 1 74 ? -12.943 -9.224 12.198 1.00 80.31 74 ASN A CA 1
ATOM 523 C C . ASN A 1 74 ? -12.037 -9.542 10.999 1.00 80.31 74 ASN A C 1
ATOM 525 O O . ASN A 1 74 ? -12.154 -10.577 10.346 1.00 80.31 74 ASN A O 1
ATOM 529 N N . ARG A 1 75 ? -11.070 -8.663 10.748 1.00 74.12 75 ARG A N 1
ATOM 530 C CA . ARG A 1 75 ? -10.081 -8.798 9.664 1.00 74.12 75 ARG A CA 1
ATOM 531 C C . ARG A 1 75 ? -9.005 -9.873 9.867 1.00 74.12 75 ARG A C 1
ATOM 533 O O . ARG A 1 75 ? -8.182 -10.089 8.982 1.00 74.12 75 ARG A O 1
ATOM 540 N N . SER A 1 76 ? -8.944 -10.509 11.038 1.00 72.50 76 SER A N 1
ATOM 541 C CA . SER A 1 76 ? -7.920 -11.523 11.330 1.00 72.50 76 SER A CA 1
ATOM 542 C C . SER A 1 76 ? -8.296 -12.906 10.796 1.00 72.50 76 SER A C 1
ATOM 544 O O . SER A 1 76 ? -7.398 -13.696 10.493 1.00 72.50 76 SER A O 1
ATOM 546 N N . SER A 1 77 ? -9.595 -13.192 10.657 1.00 76.94 77 SER A N 1
ATOM 547 C CA . SER A 1 77 ? -10.079 -14.479 10.151 1.00 76.94 77 SER A CA 1
ATOM 548 C C . SER A 1 77 ? -10.057 -14.521 8.624 1.00 76.94 77 SER A C 1
ATOM 550 O O . SER A 1 77 ? -10.614 -13.643 7.968 1.00 76.94 77 SER A O 1
ATOM 552 N N . TRP A 1 78 ? -9.457 -15.572 8.059 1.00 75.25 78 TRP A N 1
ATOM 553 C CA . TRP A 1 78 ? -9.517 -15.852 6.620 1.00 75.25 78 TRP A CA 1
ATOM 554 C C . TRP A 1 78 ? -10.935 -16.182 6.142 1.00 75.25 78 TRP A C 1
ATOM 556 O O . TRP A 1 78 ? -11.243 -15.933 4.985 1.00 75.25 78 TRP A O 1
ATOM 566 N N . GLU A 1 79 ? -11.814 -16.669 7.022 1.00 78.19 79 GLU A N 1
ATOM 567 C CA . GLU A 1 79 ? -13.222 -16.958 6.695 1.00 78.19 79 GLU A CA 1
ATOM 568 C C . GLU A 1 79 ? -13.993 -15.698 6.282 1.00 78.19 79 GLU A C 1
ATOM 570 O O . GLU A 1 79 ? -14.972 -15.765 5.545 1.00 78.19 79 GLU A O 1
ATOM 575 N N . ASN A 1 80 ? -13.529 -14.532 6.736 1.00 77.69 80 ASN A N 1
ATOM 576 C CA . ASN A 1 80 ? -14.118 -13.246 6.394 1.00 77.69 80 ASN A CA 1
ATOM 577 C C . ASN A 1 80 ? -13.539 -12.650 5.104 1.00 77.69 80 ASN A C 1
ATOM 579 O O . ASN A 1 80 ? -13.927 -11.541 4.737 1.00 77.69 80 ASN A O 1
ATOM 583 N N . ILE A 1 81 ? -12.616 -13.345 4.431 1.00 78.31 81 ILE A N 1
ATOM 584 C CA . ILE A 1 81 ? -11.912 -12.864 3.242 1.00 78.31 81 ILE A CA 1
ATOM 585 C C . ILE A 1 81 ? -12.264 -13.765 2.057 1.00 78.31 81 ILE A C 1
ATOM 587 O O . ILE A 1 81 ? -12.034 -14.970 2.077 1.00 78.31 81 ILE A O 1
ATOM 591 N N . LYS A 1 82 ? -12.782 -13.160 0.992 1.00 81.00 82 LYS A N 1
ATOM 592 C CA . LYS A 1 82 ? -13.046 -13.798 -0.295 1.00 81.00 82 LYS A CA 1
ATOM 593 C C . LYS A 1 82 ? -12.093 -13.232 -1.339 1.00 81.00 82 LYS A C 1
ATOM 595 O O . LYS A 1 82 ? -11.814 -12.038 -1.344 1.00 81.00 82 LYS A O 1
ATOM 600 N N . PHE A 1 83 ? -11.603 -14.084 -2.227 1.00 78.00 83 PHE A N 1
ATOM 601 C CA . PHE A 1 83 ? -10.853 -13.653 -3.398 1.00 78.00 83 PHE A CA 1
ATOM 602 C C . PHE A 1 83 ? -11.802 -13.487 -4.590 1.00 78.00 83 PHE A C 1
ATOM 604 O O . PHE A 1 83 ? -12.602 -14.380 -4.870 1.00 78.00 83 PHE A O 1
ATOM 611 N N . GLU A 1 84 ? -11.724 -12.346 -5.268 1.00 76.50 84 GLU A N 1
ATOM 612 C CA . GLU A 1 84 ? -12.429 -12.086 -6.523 1.00 76.50 84 GLU A CA 1
ATOM 613 C C . GLU A 1 84 ? -11.422 -11.650 -7.588 1.00 76.50 84 GLU A C 1
ATOM 615 O O . GLU A 1 84 ? -10.662 -10.707 -7.372 1.00 76.50 84 GLU A O 1
ATOM 620 N N . ASP A 1 85 ? -11.423 -12.314 -8.746 1.00 67.56 85 ASP A N 1
ATOM 621 C CA . ASP A 1 85 ? -10.402 -12.126 -9.791 1.00 67.56 85 ASP A CA 1
ATOM 622 C C . ASP A 1 85 ? -10.272 -10.673 -10.278 1.00 67.56 85 ASP A C 1
ATOM 624 O O . ASP A 1 85 ? -9.185 -10.233 -10.648 1.00 67.56 85 ASP A O 1
ATOM 628 N N . SER A 1 86 ? -11.363 -9.903 -10.252 1.00 66.81 86 SER A N 1
ATOM 629 C CA . SER A 1 86 ? -11.404 -8.516 -10.731 1.00 66.81 86 SER A CA 1
ATOM 630 C C . SER A 1 86 ? -10.747 -7.504 -9.783 1.00 66.81 86 SER A C 1
ATOM 632 O O . SER A 1 86 ? -10.332 -6.429 -10.213 1.00 66.81 86 SER A O 1
ATOM 634 N N . VAL A 1 87 ? -10.666 -7.819 -8.491 1.00 65.25 87 VAL A N 1
ATOM 635 C CA . VAL A 1 87 ? -10.452 -6.839 -7.408 1.00 65.25 87 VAL A CA 1
ATOM 636 C C . VAL A 1 87 ? -9.496 -7.336 -6.321 1.00 65.25 87 VAL A C 1
ATOM 638 O O . VAL A 1 87 ? -9.002 -6.534 -5.531 1.00 65.25 87 VAL A O 1
ATOM 641 N N . GLY A 1 88 ? -9.186 -8.632 -6.296 1.00 72.75 88 GLY A N 1
ATOM 642 C CA . GLY A 1 88 ? -8.290 -9.266 -5.337 1.00 72.75 88 GLY A CA 1
ATOM 643 C C . GLY A 1 88 ? -8.994 -9.744 -4.066 1.00 72.75 88 GLY A C 1
ATOM 644 O O . GLY A 1 88 ? -10.162 -10.136 -4.075 1.00 72.75 88 GLY A O 1
ATOM 645 N N . LEU A 1 89 ? -8.259 -9.746 -2.951 1.00 75.06 89 LEU A N 1
ATOM 646 C CA . LEU A 1 89 ? -8.803 -10.095 -1.639 1.00 75.06 89 LEU A CA 1
ATOM 647 C C . LEU A 1 89 ? -9.781 -9.020 -1.144 1.00 75.06 89 LEU A C 1
ATOM 649 O O . LEU A 1 89 ? -9.429 -7.852 -0.983 1.00 75.06 89 LEU A O 1
ATOM 653 N N . GLN A 1 90 ? -11.002 -9.439 -0.825 1.00 71.94 90 GLN A N 1
ATOM 654 C CA . GLN A 1 90 ? -12.049 -8.604 -0.259 1.00 71.94 90 GLN A CA 1
ATOM 655 C C . GLN A 1 90 ? -12.607 -9.188 1.034 1.00 71.94 90 GLN A C 1
ATOM 657 O O . GLN A 1 90 ? -12.864 -10.382 1.140 1.00 71.94 90 GLN A O 1
ATOM 662 N N . MET A 1 91 ? -12.912 -8.316 1.994 1.00 72.62 91 MET A N 1
ATOM 663 C CA . MET A 1 91 ? -13.800 -8.678 3.101 1.00 72.62 91 MET A CA 1
ATOM 664 C C . MET A 1 91 ? -15.212 -8.981 2.586 1.00 72.62 91 MET A C 1
ATOM 666 O O . MET A 1 91 ? -15.767 -8.196 1.803 1.00 72.62 91 MET A O 1
ATOM 670 N N . VAL A 1 92 ? -15.772 -10.094 3.062 1.00 75.25 92 VAL A N 1
ATOM 671 C CA . VAL A 1 92 ? -17.139 -10.565 2.797 1.00 75.25 92 VAL A CA 1
ATOM 672 C C . VAL A 1 92 ? -18.158 -9.610 3.431 1.00 75.25 92 VAL A C 1
ATOM 674 O O . VAL A 1 92 ? -17.919 -9.056 4.502 1.00 75.25 92 VAL A O 1
ATOM 677 N N . SER A 1 93 ? -19.314 -9.420 2.786 1.00 67.81 93 SER A N 1
ATOM 678 C CA . SER A 1 93 ? -20.381 -8.513 3.243 1.00 67.81 93 SER A CA 1
ATOM 679 C C . SER A 1 93 ? -20.971 -8.872 4.615 1.00 67.81 93 SER A C 1
ATOM 681 O O . SER A 1 93 ? -21.386 -7.977 5.345 1.00 67.81 93 SER A O 1
ATOM 683 N N . HIS A 1 94 ? -20.987 -10.158 4.977 1.00 68.44 94 HIS A N 1
ATOM 684 C CA . HIS A 1 94 ? -21.518 -10.686 6.241 1.00 68.44 94 HIS A CA 1
ATOM 685 C C . HIS A 1 94 ? -20.403 -11.229 7.144 1.00 68.44 94 HIS A C 1
ATOM 687 O O . HIS A 1 94 ? -20.456 -12.370 7.598 1.00 68.44 94 HIS A O 1
ATOM 693 N N . CYS A 1 95 ? -19.350 -10.441 7.354 1.00 68.94 95 CYS A N 1
ATOM 694 C CA . CYS A 1 95 ? -18.228 -10.868 8.183 1.00 68.94 95 CYS A CA 1
ATOM 695 C C . CYS A 1 95 ? -18.578 -10.898 9.679 1.00 68.94 95 CYS A C 1
ATOM 697 O O . CYS A 1 95 ? -19.462 -10.185 10.161 1.00 68.94 95 CYS A O 1
ATOM 699 N N . THR A 1 96 ? -17.855 -11.724 10.437 1.00 77.81 96 THR A N 1
ATOM 700 C CA . THR A 1 96 ? -17.977 -11.713 11.897 1.00 77.81 96 THR A CA 1
ATOM 701 C C . THR A 1 96 ? -17.472 -10.383 12.456 1.00 77.81 96 THR A C 1
ATOM 703 O O . THR A 1 96 ? -16.371 -9.940 12.137 1.00 77.81 96 THR A O 1
ATOM 706 N N . THR A 1 97 ? -18.260 -9.740 13.318 1.00 81.69 97 THR A N 1
ATOM 707 C CA . THR A 1 97 ? -17.889 -8.464 13.947 1.00 81.69 97 THR A CA 1
ATOM 708 C C . THR A 1 97 ? -17.431 -8.672 15.385 1.00 81.69 97 THR A C 1
ATOM 710 O O . THR A 1 97 ? -18.087 -9.374 16.159 1.00 81.69 97 THR A O 1
ATOM 713 N N . ARG A 1 98 ? -16.351 -8.003 15.787 1.00 85.62 98 ARG A N 1
ATOM 714 C CA . ARG A 1 98 ? -15.941 -7.869 17.187 1.00 85.62 98 ARG A CA 1
ATOM 715 C C . ARG A 1 98 ? -16.575 -6.622 17.799 1.00 85.62 98 ARG A C 1
ATOM 717 O O . ARG A 1 98 ? -16.535 -5.547 17.205 1.00 85.62 98 ARG A O 1
ATOM 724 N N . LYS A 1 99 ? -17.121 -6.753 19.010 1.00 87.62 99 LYS A N 1
ATOM 725 C CA . LYS A 1 99 ? -17.622 -5.610 19.783 1.00 87.62 99 LYS A CA 1
ATOM 726 C C . LYS A 1 99 ? -16.536 -5.086 20.712 1.00 87.62 99 LYS A C 1
ATOM 728 O O . LYS A 1 99 ? -16.009 -5.833 21.533 1.00 87.62 99 LYS A O 1
ATOM 733 N N . ILE A 1 100 ? -16.230 -3.800 20.602 1.00 88.81 100 ILE A N 1
ATOM 734 C CA . ILE A 1 100 ? -15.318 -3.093 21.502 1.00 88.81 100 ILE A CA 1
ATOM 735 C C . ILE A 1 100 ? -16.168 -2.204 22.391 1.00 88.81 100 ILE A C 1
ATOM 737 O O . ILE A 1 100 ? -16.668 -1.185 21.928 1.00 88.81 100 ILE A O 1
ATOM 741 N N . LYS A 1 101 ? -16.353 -2.609 23.647 1.00 89.38 101 LYS A N 1
ATOM 742 C CA . LYS A 1 101 ? -17.211 -1.900 24.600 1.00 89.38 101 LYS A CA 1
ATOM 743 C C . LYS A 1 101 ? -16.425 -0.909 25.454 1.00 89.38 101 LYS A C 1
ATOM 745 O O . LYS A 1 101 ? -15.250 -1.154 25.753 1.00 89.38 101 LYS A O 1
ATOM 750 N N . SER A 1 102 ? -17.084 0.159 25.891 1.00 91.38 102 SER A N 1
ATOM 751 C CA . SER A 1 102 ? -16.515 1.139 26.821 1.00 91.38 102 SER A CA 1
ATOM 752 C C . SER A 1 102 ? -16.488 0.668 28.282 1.00 91.38 102 SER A C 1
ATOM 754 O O . SER A 1 102 ? -15.677 1.158 29.057 1.00 91.38 102 SER A O 1
ATOM 756 N N . ASP A 1 103 ? -17.344 -0.281 28.666 1.00 90.38 103 ASP A N 1
ATOM 757 C CA . ASP A 1 103 ? -17.531 -0.759 30.048 1.00 90.38 103 ASP A CA 1
ATOM 758 C C . ASP A 1 103 ? -16.682 -1.989 30.411 1.00 90.38 103 ASP A C 1
ATOM 760 O O . ASP A 1 103 ? -16.674 -2.439 31.556 1.00 90.38 103 ASP A O 1
ATOM 764 N N . SER A 1 104 ? -15.952 -2.555 29.448 1.00 91.56 104 SER A N 1
ATOM 765 C CA . SER A 1 104 ? -15.137 -3.744 29.679 1.00 91.56 104 SER A CA 1
ATOM 766 C C . SER A 1 104 ? -13.672 -3.375 29.928 1.00 91.56 104 SER A C 1
ATOM 768 O O . SER A 1 104 ? -13.049 -2.759 29.057 1.00 91.56 104 SER A O 1
ATOM 770 N N . PRO A 1 105 ? -13.047 -3.847 31.025 1.00 87.44 105 PRO A N 1
ATOM 771 C CA . PRO A 1 105 ? -11.632 -3.590 31.315 1.00 87.44 105 PRO A CA 1
ATOM 772 C C . PRO A 1 105 ? -10.684 -4.037 30.193 1.00 87.44 105 PRO A C 1
ATOM 774 O O . PRO A 1 105 ? -9.624 -3.450 29.994 1.00 87.44 105 PRO A O 1
ATOM 777 N N . LYS A 1 106 ? -11.076 -5.067 29.429 1.00 87.06 106 LYS A N 1
ATOM 778 C CA . LYS A 1 106 ? -10.278 -5.608 28.320 1.00 87.06 106 LYS A CA 1
ATOM 779 C C . LYS A 1 106 ? -10.319 -4.729 27.066 1.00 87.06 106 LYS A C 1
ATOM 781 O O . LYS A 1 106 ? -9.384 -4.784 26.272 1.00 87.06 106 LYS A O 1
ATOM 786 N N . SER A 1 107 ? -11.382 -3.947 26.859 1.00 90.94 107 SER A N 1
ATOM 787 C CA . SER A 1 107 ? -11.587 -3.169 25.628 1.00 90.94 107 SER A CA 1
ATOM 788 C C . SER A 1 107 ? -11.641 -1.658 25.827 1.00 90.94 107 SER A C 1
ATOM 790 O O . SER A 1 107 ? -11.455 -0.944 24.846 1.00 90.94 107 SER A O 1
ATOM 792 N N . VAL A 1 108 ? -11.816 -1.162 27.057 1.00 92.31 108 VAL A N 1
ATOM 793 C CA . VAL A 1 108 ? -11.966 0.272 27.365 1.00 92.31 108 VAL A CA 1
ATOM 794 C C . VAL A 1 108 ? -10.807 1.116 26.837 1.00 92.31 108 VAL A C 1
ATOM 796 O O . VAL A 1 108 ? -11.030 2.160 26.226 1.00 92.31 108 VAL A O 1
ATOM 799 N N . LYS A 1 109 ? -9.563 0.630 26.969 1.00 91.25 109 LYS A N 1
ATOM 800 C CA . LYS A 1 109 ? -8.392 1.322 26.415 1.00 91.25 109 LYS A CA 1
ATOM 801 C C . LYS A 1 109 ? -8.502 1.433 24.895 1.00 91.25 109 LYS A C 1
ATOM 803 O O . LYS A 1 109 ? -8.337 2.516 24.351 1.00 91.25 109 LYS A O 1
ATOM 808 N N . ASN A 1 110 ? -8.820 0.335 24.209 1.00 91.38 110 ASN A N 1
ATOM 809 C CA . ASN A 1 110 ? -8.931 0.339 22.752 1.00 91.38 110 ASN A CA 1
ATOM 810 C C . ASN A 1 110 ? -10.104 1.212 22.271 1.00 91.38 110 ASN A C 1
ATOM 812 O O . ASN A 1 110 ? -9.957 1.947 21.303 1.00 91.38 110 ASN A O 1
ATOM 816 N N . PHE A 1 111 ? -11.231 1.196 22.990 1.00 93.69 111 PHE A N 1
ATOM 817 C CA . PHE A 1 111 ? -12.372 2.079 22.741 1.00 93.69 111 PHE A CA 1
ATOM 818 C C . PHE A 1 111 ? -11.955 3.558 22.780 1.00 93.69 111 PHE A C 1
ATOM 820 O O . PHE A 1 111 ? -12.214 4.299 21.833 1.00 93.69 111 PHE A O 1
ATOM 827 N N . ALA A 1 112 ? -11.245 3.972 23.835 1.00 93.62 112 ALA A N 1
ATOM 828 C CA . ALA A 1 112 ? -10.762 5.343 23.980 1.00 93.62 112 ALA A CA 1
ATOM 829 C C . ALA A 1 112 ? -9.768 5.736 22.871 1.00 93.62 112 ALA A C 1
ATOM 831 O O . ALA A 1 112 ? -9.855 6.839 22.330 1.00 93.62 112 ALA A O 1
ATOM 832 N N . LEU A 1 113 ? -8.856 4.833 22.488 1.00 94.88 113 LEU A N 1
ATOM 833 C CA . LEU A 1 113 ? -7.897 5.080 21.405 1.00 94.88 113 LEU A CA 1
ATOM 834 C C . LEU A 1 113 ? -8.581 5.220 20.037 1.00 94.88 113 LEU A C 1
ATOM 836 O O . LEU A 1 113 ? -8.212 6.103 19.263 1.00 94.88 113 LEU A O 1
ATOM 840 N N . ILE A 1 114 ? -9.592 4.393 19.747 1.00 94.88 114 ILE A N 1
ATOM 841 C CA . ILE A 1 114 ? -10.401 4.501 18.523 1.00 94.88 114 ILE A CA 1
ATOM 842 C C . ILE A 1 114 ? -11.108 5.851 18.476 1.00 94.88 114 ILE A C 1
ATOM 844 O O . ILE A 1 114 ? -11.001 6.556 17.476 1.00 94.88 114 ILE A O 1
ATOM 848 N N . LEU A 1 115 ? -11.763 6.250 19.569 1.00 94.62 115 LEU A N 1
ATOM 849 C CA . LEU A 1 115 ? -12.451 7.536 19.650 1.00 94.62 115 LEU A CA 1
ATOM 850 C C . LEU A 1 115 ? -11.479 8.718 19.483 1.00 94.62 115 LEU A C 1
ATOM 852 O O . LEU A 1 115 ? -11.779 9.680 18.775 1.00 94.62 115 LEU A O 1
ATOM 856 N N . LYS A 1 116 ? -10.281 8.628 20.074 1.00 95.31 116 LYS A N 1
ATOM 857 C CA . LYS A 1 116 ? -9.218 9.629 19.915 1.00 95.31 116 LYS A CA 1
ATOM 858 C C . LYS A 1 116 ? -8.759 9.745 18.460 1.00 95.31 116 LYS A C 1
ATOM 860 O O . LYS A 1 116 ? -8.641 10.863 17.962 1.00 95.31 116 LYS A O 1
ATOM 865 N N . ILE A 1 117 ? -8.515 8.624 17.776 1.00 95.56 117 ILE A N 1
ATOM 866 C CA . ILE A 1 117 ? -8.094 8.626 16.366 1.00 95.56 117 ILE A CA 1
ATOM 867 C C . ILE A 1 117 ? -9.225 9.106 15.450 1.00 95.56 117 ILE A C 1
ATOM 869 O O . ILE A 1 117 ? -8.961 9.930 14.579 1.00 95.56 117 ILE A O 1
ATOM 873 N N . LEU A 1 118 ? -10.477 8.702 15.687 1.00 95.69 118 LEU A N 1
ATOM 874 C CA . LEU A 1 118 ? -11.645 9.239 14.975 1.00 95.69 118 LEU A CA 1
ATOM 875 C C . LEU A 1 118 ? -11.743 10.762 15.106 1.00 95.69 118 LEU A C 1
ATOM 877 O O . LEU A 1 118 ? -11.939 11.445 14.107 1.00 95.69 118 LEU A O 1
ATOM 881 N N . SER A 1 119 ? -11.546 11.306 16.311 1.00 95.56 119 SER A N 1
ATOM 882 C CA . SER A 1 119 ? -11.540 12.758 16.536 1.00 95.56 119 SER A CA 1
ATOM 883 C C . SER A 1 119 ? -10.421 13.468 15.765 1.00 95.56 119 SER A C 1
ATOM 885 O O . SER A 1 119 ? -10.636 14.556 15.229 1.00 95.56 119 SER A O 1
ATOM 887 N N . MET A 1 120 ? -9.231 12.865 15.679 1.00 95.56 120 MET A N 1
ATOM 888 C CA . MET A 1 120 ? -8.131 13.414 14.880 1.00 95.56 120 MET A CA 1
ATOM 889 C C . MET A 1 120 ? -8.455 13.379 13.383 1.00 95.56 120 MET A C 1
ATOM 891 O O . MET A 1 120 ? -8.307 14.401 12.723 1.00 95.56 120 MET A O 1
ATOM 895 N N . ILE A 1 121 ? -8.966 12.254 12.870 1.00 95.88 121 ILE A N 1
ATOM 896 C CA . ILE A 1 121 ? -9.406 12.118 11.472 1.00 95.88 121 ILE A CA 1
ATOM 897 C C . ILE A 1 121 ? -10.471 13.162 11.140 1.00 95.88 121 ILE A C 1
ATOM 899 O O . ILE A 1 121 ? -10.345 13.859 10.141 1.00 95.88 121 ILE A O 1
ATOM 903 N N . TYR A 1 122 ? -11.481 13.322 11.997 1.00 95.69 122 TYR A N 1
ATOM 904 C CA . TYR A 1 122 ? -12.538 14.311 11.803 1.00 95.69 122 TYR A CA 1
ATOM 905 C C . TYR A 1 122 ? -11.963 15.723 11.614 1.00 95.69 122 TYR A C 1
ATOM 907 O O . TYR A 1 122 ? -12.329 16.420 10.673 1.00 95.69 122 TYR A O 1
ATOM 915 N N . LYS A 1 123 ? -10.995 16.124 12.451 1.00 95.94 123 LYS A N 1
ATOM 916 C CA . LYS A 1 123 ? -10.315 17.424 12.329 1.00 95.94 123 LYS A CA 1
ATOM 917 C C . LYS A 1 123 ? -9.484 17.543 11.050 1.00 95.94 123 LYS A C 1
ATOM 919 O O . LYS A 1 123 ? -9.505 18.603 10.428 1.00 95.94 123 LYS A O 1
ATOM 924 N N . LEU A 1 124 ? -8.764 16.490 10.655 1.00 95.50 124 LEU A N 1
ATOM 925 C CA . LEU A 1 124 ? -7.980 16.466 9.411 1.00 95.50 124 LEU A CA 1
ATOM 926 C C . LEU A 1 124 ? -8.885 16.665 8.191 1.00 95.50 124 LEU A C 1
ATOM 928 O O . LEU A 1 124 ? -8.634 17.547 7.371 1.00 95.50 124 LEU A O 1
ATOM 932 N N . VAL A 1 125 ? -9.983 15.908 8.122 1.00 94.25 125 VAL A N 1
ATOM 933 C CA . VAL A 1 125 ? -10.957 15.993 7.027 1.00 94.25 125 VAL A CA 1
ATOM 934 C C . VAL A 1 125 ? -11.651 17.357 7.017 1.00 94.25 125 VAL A C 1
ATOM 936 O O . VAL A 1 125 ? -11.728 17.990 5.969 1.00 94.25 125 VAL A O 1
ATOM 939 N N . GLN A 1 126 ? -12.084 17.859 8.179 1.00 95.12 126 GLN A N 1
ATOM 940 C CA . GLN A 1 126 ? -12.747 19.164 8.303 1.00 95.12 126 GLN A CA 1
ATOM 941 C C . GLN A 1 126 ? -11.843 20.336 7.887 1.00 95.12 126 GLN A C 1
ATOM 943 O O . GLN A 1 126 ? -12.314 21.292 7.279 1.00 95.12 126 GLN A O 1
ATOM 948 N N . SER A 1 127 ? -10.550 20.273 8.216 1.00 94.25 127 SER A N 1
ATOM 949 C CA . SER A 1 127 ? -9.567 21.317 7.879 1.00 94.25 127 SER A CA 1
ATOM 950 C C . SER A 1 127 ? -8.901 21.125 6.514 1.00 94.25 127 SER A C 1
ATOM 952 O O . SER A 1 127 ? -8.067 21.939 6.128 1.00 94.25 127 SER A O 1
ATOM 954 N N . ASN A 1 128 ? -9.248 20.056 5.791 1.00 88.62 128 ASN A N 1
ATOM 955 C CA . ASN A 1 128 ? -8.579 19.626 4.566 1.00 88.62 128 ASN A CA 1
ATOM 956 C C . ASN A 1 128 ? -7.045 19.507 4.711 1.00 88.62 128 ASN A C 1
ATOM 958 O O . ASN A 1 128 ? -6.285 19.851 3.807 1.00 88.62 128 ASN A O 1
ATOM 962 N N . THR A 1 129 ? -6.587 19.030 5.870 1.00 90.44 129 THR A N 1
ATOM 963 C CA . THR A 1 129 ? -5.171 18.763 6.153 1.00 90.44 129 THR A CA 1
ATOM 964 C C . THR A 1 129 ? -4.907 17.263 6.187 1.00 90.44 129 THR A C 1
ATOM 966 O O . THR A 1 129 ? -5.836 16.466 6.312 1.00 90.44 129 THR A O 1
ATOM 969 N N . TYR A 1 130 ? -3.637 16.873 6.059 1.00 90.19 130 TYR A N 1
ATOM 970 C CA . TYR A 1 130 ? -3.212 15.479 5.960 1.00 90.19 130 TYR A CA 1
ATOM 971 C C . TYR A 1 130 ? -2.164 15.154 7.020 1.00 90.19 130 TYR A C 1
ATOM 973 O O . TYR A 1 130 ? -1.335 15.996 7.359 1.00 90.19 130 TYR A O 1
ATOM 981 N N . ALA A 1 131 ? -2.174 13.916 7.509 1.00 90.38 131 ALA A N 1
ATOM 982 C CA . ALA A 1 131 ? -1.182 13.423 8.461 1.00 90.38 131 ALA A CA 1
ATOM 983 C C . ALA A 1 131 ? -0.710 12.022 8.078 1.00 90.38 131 ALA A C 1
ATOM 985 O O . ALA A 1 131 ? -1.479 11.206 7.573 1.00 90.38 131 ALA A O 1
ATOM 986 N N . THR A 1 132 ? 0.551 11.697 8.343 1.00 89.62 132 THR A N 1
ATOM 987 C CA . THR A 1 132 ? 1.027 10.316 8.245 1.00 89.62 132 THR A CA 1
ATOM 988 C C . THR A 1 132 ? 0.643 9.526 9.494 1.00 89.62 132 THR A C 1
ATOM 990 O O . THR A 1 132 ? 0.379 10.077 10.565 1.00 89.62 132 THR A O 1
ATOM 993 N N . LYS A 1 133 ? 0.678 8.192 9.407 1.00 89.06 133 LYS A N 1
ATOM 994 C CA . LYS A 1 133 ? 0.490 7.337 10.593 1.00 89.06 133 LYS A CA 1
ATOM 995 C C . LYS A 1 133 ? 1.491 7.640 11.714 1.00 89.06 133 LYS A C 1
ATOM 997 O O . LYS A 1 133 ? 1.164 7.472 12.887 1.00 89.06 133 LYS A O 1
ATOM 1002 N N . ARG A 1 134 ? 2.711 8.059 11.357 1.00 88.44 134 ARG A N 1
ATOM 1003 C CA . ARG A 1 134 ? 3.735 8.437 12.336 1.00 88.44 134 ARG A CA 1
ATOM 1004 C C . ARG A 1 134 ? 3.392 9.747 13.021 1.00 88.44 134 ARG A C 1
ATOM 1006 O O . ARG A 1 134 ? 3.539 9.810 14.233 1.00 88.44 134 ARG A O 1
ATOM 1013 N N . ASP A 1 135 ? 2.872 10.730 12.294 1.00 90.88 135 ASP A N 1
ATOM 1014 C CA . ASP A 1 135 ? 2.450 12.005 12.890 1.00 90.88 135 ASP A CA 1
ATOM 1015 C C . ASP A 1 135 ? 1.353 11.775 13.937 1.00 90.88 135 ASP A C 1
ATOM 1017 O O . ASP A 1 135 ? 1.429 12.298 15.049 1.00 90.88 135 ASP A O 1
ATOM 1021 N N . ILE A 1 136 ? 0.394 10.893 13.622 1.00 92.44 136 ILE A N 1
ATOM 1022 C CA . ILE A 1 136 ? -0.653 10.455 14.557 1.00 92.44 136 ILE A CA 1
ATOM 1023 C C . ILE A 1 136 ? -0.044 9.762 15.785 1.00 92.44 136 ILE A C 1
ATOM 1025 O O . ILE A 1 136 ? -0.420 10.053 16.918 1.00 92.44 136 ILE A O 1
ATOM 1029 N N . TYR A 1 137 ? 0.913 8.853 15.583 1.00 92.06 137 TYR A N 1
ATOM 1030 C CA . TYR A 1 137 ? 1.594 8.171 16.686 1.00 92.06 137 TYR A CA 1
ATOM 1031 C C . TYR A 1 137 ? 2.374 9.143 17.586 1.00 92.06 137 TYR A C 1
ATOM 1033 O O . TYR A 1 137 ? 2.316 9.028 18.809 1.00 92.06 137 TYR A O 1
ATOM 1041 N N . TYR A 1 138 ? 3.068 10.122 17.004 1.00 91.75 138 TYR A N 1
ATOM 1042 C CA . TYR A 1 138 ? 3.853 11.108 17.750 1.00 91.75 138 TYR A CA 1
ATOM 1043 C C . TYR A 1 138 ? 3.010 12.194 18.416 1.00 91.75 138 TYR A C 1
ATOM 1045 O O . TYR A 1 138 ? 3.534 12.905 19.269 1.00 91.75 138 TYR A O 1
ATOM 1053 N N . THR A 1 139 ? 1.717 12.299 18.096 1.00 91.56 139 THR A N 1
ATOM 1054 C CA . THR A 1 139 ? 0.828 13.233 18.798 1.00 91.56 139 THR A CA 1
ATOM 1055 C C . THR A 1 139 ? 0.703 12.871 20.283 1.00 91.56 139 THR A C 1
ATOM 1057 O O . THR A 1 139 ? 0.564 13.762 21.115 1.00 91.56 139 THR A O 1
ATOM 1060 N N . ASP A 1 140 ? 0.758 11.574 20.615 1.00 89.06 140 ASP A N 1
ATOM 1061 C CA . ASP A 1 140 ? 0.803 11.075 21.994 1.00 89.06 140 ASP A CA 1
ATOM 1062 C C . ASP A 1 140 ? 1.386 9.648 22.052 1.00 89.06 140 ASP A C 1
ATOM 1064 O O . ASP A 1 140 ? 0.679 8.640 22.161 1.00 89.06 140 ASP A O 1
ATOM 1068 N N . SER A 1 141 ? 2.711 9.546 21.946 1.00 90.00 141 SER A N 1
ATOM 1069 C CA . SER A 1 141 ? 3.402 8.252 21.880 1.00 90.00 141 SER A CA 1
ATOM 1070 C C . SER A 1 141 ? 3.246 7.417 23.155 1.00 90.00 141 SER A C 1
ATOM 1072 O O . SER A 1 141 ? 3.234 6.187 23.078 1.00 90.00 141 SER A O 1
ATOM 1074 N N . GLN A 1 142 ? 3.069 8.056 24.317 1.00 89.94 142 GLN A N 1
ATOM 1075 C CA . GLN A 1 142 ? 2.848 7.363 25.588 1.00 89.94 142 GLN A CA 1
ATOM 1076 C C . GLN A 1 142 ? 1.465 6.708 25.635 1.00 89.94 142 GLN A C 1
ATOM 1078 O O . GLN A 1 142 ? 1.339 5.556 26.058 1.00 89.94 142 GLN A O 1
ATOM 1083 N N . LEU A 1 143 ? 0.433 7.408 25.153 1.00 90.19 143 LEU A N 1
ATOM 1084 C CA . LEU A 1 143 ? -0.926 6.881 25.081 1.00 90.19 143 LEU A CA 1
ATOM 1085 C C . LEU A 1 143 ? -1.026 5.687 24.119 1.00 90.19 143 LEU A C 1
ATOM 1087 O O . LEU A 1 143 ? -1.625 4.658 24.459 1.00 90.19 143 LEU A O 1
ATOM 1091 N N . PHE A 1 144 ? -0.433 5.812 22.927 1.00 89.62 144 PHE A N 1
ATOM 1092 C CA . PHE A 1 144 ? -0.497 4.777 21.891 1.00 89.62 144 PHE A CA 1
ATOM 1093 C C . PHE A 1 144 ? 0.447 3.597 22.150 1.00 89.62 144 PHE A C 1
ATOM 1095 O O . PHE A 1 144 ? 0.122 2.460 21.797 1.00 89.62 144 PHE A O 1
ATOM 1102 N N . GLY A 1 145 ? 1.597 3.842 22.778 1.00 91.38 145 GLY A N 1
ATOM 1103 C CA . GLY A 1 145 ? 2.607 2.845 23.130 1.00 91.38 145 GLY A CA 1
ATOM 1104 C C . GLY A 1 145 ? 3.403 2.316 21.934 1.00 91.38 145 GLY A C 1
ATOM 1105 O O . GLY A 1 145 ? 4.620 2.439 21.905 1.00 91.38 145 GLY A O 1
ATOM 1106 N N . ASN A 1 146 ? 2.737 1.724 20.939 1.00 89.56 146 ASN A N 1
ATOM 1107 C CA . ASN A 1 146 ? 3.380 1.169 19.746 1.00 89.56 146 ASN A CA 1
ATOM 1108 C C . ASN A 1 146 ? 2.666 1.640 18.472 1.00 89.56 146 ASN A C 1
ATOM 1110 O O . ASN A 1 146 ? 1.437 1.624 18.394 1.00 89.56 146 ASN A O 1
ATOM 1114 N N . GLN A 1 147 ? 3.440 1.984 17.442 1.00 87.62 147 GLN A N 1
ATOM 1115 C CA . GLN A 1 147 ? 2.939 2.340 16.117 1.00 87.62 147 GLN A CA 1
ATOM 1116 C C . GLN A 1 147 ? 1.983 1.278 15.541 1.00 87.62 147 GLN A C 1
ATOM 1118 O O . GLN A 1 147 ? 0.978 1.629 14.927 1.00 87.62 147 GLN A O 1
ATOM 1123 N N . THR A 1 148 ? 2.214 -0.014 15.804 1.00 88.06 148 THR A N 1
ATOM 1124 C CA . THR A 1 148 ? 1.314 -1.091 15.356 1.00 88.06 148 THR A CA 1
ATOM 1125 C C . THR A 1 148 ? -0.119 -0.924 15.883 1.00 88.06 148 THR A C 1
ATOM 1127 O O . THR A 1 148 ? -1.069 -1.321 15.210 1.00 88.06 148 THR A O 1
ATOM 1130 N N . VAL A 1 149 ? -0.305 -0.317 17.061 1.00 90.69 149 VAL A N 1
ATOM 1131 C CA . VAL A 1 149 ? -1.635 -0.041 17.631 1.00 90.69 149 VAL A CA 1
ATOM 1132 C C . VAL A 1 149 ? -2.368 1.005 16.793 1.00 90.69 149 VAL A C 1
ATOM 1134 O O . VAL A 1 149 ? -3.511 0.776 16.403 1.00 90.69 149 VAL A O 1
ATOM 1137 N N . VAL A 1 150 ? -1.692 2.105 16.452 1.00 91.81 150 VAL A N 1
ATOM 1138 C CA . VAL A 1 150 ? -2.231 3.175 15.596 1.00 91.81 150 VAL A CA 1
ATOM 1139 C C . VAL A 1 150 ? -2.580 2.628 14.214 1.00 91.81 150 VAL A C 1
ATOM 1141 O O . VAL A 1 150 ? -3.695 2.815 13.733 1.00 91.81 150 VAL A O 1
ATOM 1144 N N . ASP A 1 151 ? -1.666 1.868 13.611 1.00 88.75 151 ASP A N 1
ATOM 1145 C CA . ASP A 1 151 ? -1.866 1.206 12.323 1.00 88.75 151 ASP A CA 1
ATOM 1146 C C . ASP A 1 151 ? -3.101 0.296 12.319 1.00 88.75 151 ASP A C 1
ATOM 1148 O O . ASP A 1 151 ? -3.904 0.330 11.383 1.00 88.75 151 ASP A O 1
ATOM 1152 N N . ASN A 1 152 ? -3.269 -0.501 13.375 1.00 88.88 152 ASN A N 1
ATOM 1153 C CA . ASN A 1 152 ? -4.403 -1.401 13.521 1.00 88.88 152 ASN A CA 1
ATOM 1154 C C . ASN A 1 152 ? -5.726 -0.646 13.677 1.00 88.88 152 ASN A C 1
ATOM 1156 O O . ASN A 1 152 ? -6.696 -1.019 13.023 1.00 88.88 152 ASN A O 1
ATOM 1160 N N . ILE A 1 153 ? -5.753 0.413 14.489 1.00 92.31 153 ILE A N 1
ATOM 1161 C CA . ILE A 1 153 ? -6.952 1.229 14.706 1.00 92.31 153 ILE A CA 1
ATOM 1162 C C . ILE A 1 153 ? -7.350 1.976 13.431 1.00 92.31 153 ILE A C 1
ATOM 1164 O O . ILE A 1 153 ? -8.524 1.993 13.080 1.00 92.31 153 ILE A O 1
ATOM 1168 N N . ILE A 1 154 ? -6.392 2.546 12.696 1.00 92.06 154 ILE A N 1
ATOM 1169 C CA . ILE A 1 154 ? -6.669 3.229 11.423 1.00 92.06 154 ILE A CA 1
ATOM 1170 C C . ILE A 1 154 ? -7.287 2.258 10.414 1.00 92.06 154 ILE A C 1
ATOM 1172 O O . ILE A 1 154 ? -8.252 2.603 9.735 1.00 92.06 154 ILE A O 1
ATOM 1176 N N . ASN A 1 155 ? -6.755 1.036 10.322 1.00 87.81 155 ASN A N 1
ATOM 1177 C CA . ASN A 1 155 ? -7.318 0.012 9.443 1.00 87.81 155 ASN A CA 1
ATOM 1178 C C . ASN A 1 155 ? -8.734 -0.391 9.878 1.00 87.81 155 ASN A C 1
ATOM 1180 O O . ASN A 1 155 ? -9.603 -0.555 9.025 1.00 87.81 155 ASN A O 1
ATOM 1184 N N . ASP A 1 156 ? -8.976 -0.519 11.184 1.00 89.62 156 ASP A N 1
ATOM 1185 C CA . ASP A 1 156 ? -10.300 -0.831 11.720 1.00 89.62 156 ASP A CA 1
ATOM 1186 C C . ASP A 1 156 ? -11.311 0.287 11.423 1.00 89.62 156 ASP A C 1
ATOM 1188 O O . ASP A 1 156 ? -12.419 -0.005 10.987 1.00 89.62 156 ASP A O 1
ATOM 1192 N N . ILE A 1 157 ? -10.923 1.558 11.585 1.00 91.81 157 ILE A N 1
ATOM 1193 C CA . ILE A 1 157 ? -11.754 2.726 11.250 1.00 91.81 157 ILE A CA 1
ATOM 1194 C C . ILE A 1 157 ? -12.069 2.752 9.753 1.00 91.81 157 ILE A C 1
ATOM 1196 O O . ILE A 1 157 ? -13.216 2.949 9.367 1.00 91.81 157 ILE A O 1
ATOM 1200 N N . SER A 1 158 ? -11.067 2.512 8.908 1.00 88.88 158 SER A N 1
ATOM 1201 C CA . SER A 1 158 ? -11.231 2.456 7.453 1.00 88.88 158 SER A CA 1
ATOM 1202 C C . SER A 1 158 ? -12.233 1.373 7.032 1.00 88.88 158 SER A C 1
ATOM 1204 O O . SER A 1 158 ? -13.073 1.623 6.172 1.00 88.88 158 SER A O 1
ATOM 1206 N N . CYS A 1 159 ? -12.213 0.206 7.691 1.00 84.56 159 CYS A N 1
ATOM 1207 C CA . CYS A 1 159 ? -13.205 -0.852 7.471 1.00 84.56 159 CYS A CA 1
ATOM 1208 C C . CYS A 1 159 ? -14.588 -0.473 8.015 1.00 84.56 159 CYS A C 1
ATOM 1210 O O . CYS A 1 159 ? -15.572 -0.583 7.291 1.00 84.56 159 CYS A O 1
ATOM 1212 N N . MET A 1 160 ? -14.654 0.030 9.251 1.00 88.62 160 MET A N 1
ATOM 1213 C CA . MET A 1 160 ? -15.898 0.424 9.919 1.00 88.62 160 MET A CA 1
ATOM 1214 C C . MET A 1 160 ? -16.661 1.496 9.129 1.00 88.62 160 MET A C 1
ATOM 1216 O O . MET A 1 160 ? -17.875 1.405 8.979 1.00 88.62 160 MET A O 1
ATOM 1220 N N . LEU A 1 161 ? -15.944 2.480 8.582 1.00 88.44 161 LEU A N 1
ATOM 1221 C CA . LEU A 1 161 ? -16.506 3.544 7.746 1.00 88.44 161 LEU A CA 1
ATOM 1222 C C . LEU A 1 161 ? -16.639 3.140 6.269 1.00 88.44 161 LEU A C 1
ATOM 1224 O O . LEU A 1 161 ? -17.250 3.864 5.493 1.00 88.44 161 LEU A O 1
ATOM 1228 N N . LYS A 1 162 ? -16.068 1.997 5.867 1.00 85.62 162 LYS A N 1
ATOM 1229 C CA . LYS A 1 162 ? -16.031 1.494 4.483 1.00 85.62 162 LYS A CA 1
ATOM 1230 C C . LYS A 1 162 ? -15.424 2.474 3.472 1.00 85.62 162 LYS A C 1
ATOM 1232 O O . LYS A 1 162 ? -15.784 2.454 2.296 1.00 85.62 162 LYS A O 1
ATOM 1237 N N . VAL A 1 163 ? -14.472 3.295 3.913 1.00 85.38 163 VAL A N 1
ATOM 1238 C CA . VAL A 1 163 ? -13.761 4.268 3.070 1.00 85.38 163 VAL A CA 1
ATOM 1239 C C . VAL A 1 163 ? -12.272 3.932 3.000 1.00 85.38 163 VAL A C 1
ATOM 1241 O O . VAL A 1 163 ? -11.710 3.447 3.987 1.00 85.38 163 VAL A O 1
ATOM 1244 N N . PRO A 1 164 ? -11.598 4.180 1.862 1.00 80.81 164 PRO A N 1
ATOM 1245 C CA . PRO A 1 164 ? -10.158 3.974 1.753 1.00 80.81 164 PRO A CA 1
ATOM 1246 C C . PRO A 1 164 ? -9.396 4.911 2.697 1.00 80.81 164 PRO A C 1
ATOM 1248 O O . PRO A 1 164 ? -9.834 6.030 2.968 1.00 80.81 164 PRO A O 1
ATOM 1251 N N . ARG A 1 165 ? -8.206 4.494 3.145 1.00 85.12 165 ARG A N 1
ATOM 1252 C CA . ARG A 1 165 ? -7.363 5.293 4.056 1.00 85.12 165 ARG A CA 1
ATOM 1253 C C . ARG A 1 165 ? -7.107 6.727 3.561 1.00 85.12 165 ARG A C 1
ATOM 1255 O O . ARG A 1 165 ? -7.045 7.643 4.376 1.00 85.12 165 ARG A O 1
ATOM 1262 N N . MET A 1 166 ? -6.986 6.931 2.247 1.00 81.81 166 MET A N 1
ATOM 1263 C CA . MET A 1 166 ? -6.799 8.265 1.655 1.00 81.81 166 MET A CA 1
ATOM 1264 C C . MET A 1 166 ? -7.966 9.213 1.943 1.00 81.81 166 MET A C 1
ATOM 1266 O O . MET A 1 166 ? -7.729 10.371 2.268 1.00 81.81 166 MET A O 1
ATOM 1270 N N . SER A 1 167 ? -9.205 8.716 1.935 1.00 86.50 167 SER A N 1
ATOM 1271 C CA . SER A 1 167 ? -10.389 9.509 2.291 1.00 86.50 167 SER A CA 1
ATOM 1272 C C . SER A 1 167 ? -10.416 9.904 3.774 1.00 86.50 167 SER A C 1
ATOM 1274 O O . SER A 1 167 ? -11.090 10.858 4.137 1.00 86.50 167 SER A O 1
ATOM 1276 N N . LEU A 1 168 ? -9.649 9.225 4.636 1.00 90.19 168 LEU A N 1
ATOM 1277 C CA . LEU A 1 168 ? -9.452 9.620 6.039 1.00 90.19 168 LEU A CA 1
ATOM 1278 C C . LEU A 1 168 ? -8.377 10.709 6.207 1.00 90.19 168 LEU A C 1
ATOM 1280 O O . LEU A 1 168 ? -8.036 11.051 7.336 1.00 90.19 168 LEU A O 1
ATOM 1284 N N . HIS A 1 169 ? -7.790 11.193 5.107 1.00 89.50 169 HIS A N 1
ATOM 1285 C CA . HIS A 1 169 ? -6.655 12.122 5.084 1.00 89.50 169 HIS A CA 1
ATOM 1286 C C . HIS A 1 169 ? -5.407 11.590 5.817 1.00 89.50 169 HIS A C 1
ATOM 1288 O O . HIS A 1 169 ? -4.547 12.349 6.272 1.00 89.50 169 HIS A O 1
ATOM 1294 N N . ILE A 1 170 ? -5.276 10.260 5.907 1.00 88.50 170 ILE A N 1
ATOM 1295 C CA . ILE A 1 170 ? -4.110 9.604 6.501 1.00 88.50 170 ILE A CA 1
ATOM 1296 C C . ILE A 1 170 ? -3.187 9.103 5.398 1.00 88.50 170 ILE A C 1
ATOM 1298 O O . ILE A 1 170 ? -3.460 8.088 4.755 1.00 88.50 170 ILE A O 1
ATOM 1302 N N . LEU A 1 171 ? -2.050 9.769 5.223 1.00 82.31 171 LEU A N 1
ATOM 1303 C CA . LEU A 1 171 ? -1.060 9.421 4.214 1.00 82.31 171 LEU A CA 1
ATOM 1304 C C . LEU A 1 171 ? -0.275 8.162 4.598 1.00 82.31 171 LEU A C 1
ATOM 1306 O O . LEU A 1 171 ? 0.132 7.958 5.748 1.00 82.31 171 LEU A O 1
ATOM 1310 N N . SER A 1 172 ? -0.031 7.310 3.602 1.00 72.25 172 SER A N 1
ATOM 1311 C CA . SER A 1 172 ? 0.933 6.220 3.733 1.00 72.25 172 SER A CA 1
ATOM 1312 C C . SER A 1 172 ? 2.330 6.783 3.488 1.00 72.25 172 SER A C 1
ATOM 1314 O O . SER A 1 172 ? 2.583 7.376 2.442 1.00 72.25 172 SER A O 1
ATOM 1316 N N . THR A 1 173 ? 3.248 6.588 4.434 1.00 75.94 173 THR A N 1
ATOM 1317 C CA . THR A 1 173 ? 4.665 6.859 4.179 1.00 75.94 173 THR A CA 1
ATOM 1318 C C . THR A 1 173 ? 5.168 5.829 3.177 1.00 75.94 173 THR A C 1
ATOM 1320 O O . THR A 1 173 ? 5.128 4.628 3.451 1.00 75.94 173 THR A O 1
ATOM 1323 N N . SER A 1 174 ? 5.614 6.304 2.020 1.00 79.94 174 SER A N 1
ATOM 1324 C CA . SER A 1 174 ? 6.260 5.462 1.023 1.00 79.94 174 SER A CA 1
ATOM 1325 C C . SER A 1 174 ? 7.676 5.130 1.484 1.00 79.94 174 SER A C 1
ATOM 1327 O O . SER A 1 174 ? 8.436 6.026 1.854 1.00 79.94 174 SER A O 1
ATOM 1329 N N . LYS A 1 175 ? 8.021 3.846 1.502 1.00 89.38 175 LYS A N 1
ATOM 1330 C CA . LYS A 1 175 ? 9.393 3.365 1.726 1.00 89.38 175 LYS A CA 1
ATOM 1331 C C . LYS A 1 175 ? 9.982 2.714 0.477 1.00 89.38 175 LYS A C 1
ATOM 1333 O O . LYS A 1 175 ? 11.174 2.398 0.474 1.00 89.38 175 LYS A O 1
ATOM 1338 N N . GLY A 1 176 ? 9.152 2.474 -0.537 1.00 92.94 176 GLY A N 1
ATOM 1339 C CA . GLY A 1 176 ? 9.569 1.831 -1.766 1.00 92.94 176 GLY A CA 1
ATOM 1340 C C . GLY A 1 176 ? 10.551 2.672 -2.571 1.00 92.94 176 GLY A C 1
ATOM 1341 O O . GLY A 1 176 ? 10.538 3.903 -2.517 1.00 92.94 176 GLY A O 1
ATOM 1342 N N . LEU A 1 177 ? 11.392 1.985 -3.336 1.00 95.50 177 LEU A N 1
ATOM 1343 C CA . LEU A 1 177 ? 12.315 2.593 -4.289 1.00 95.50 177 LEU A CA 1
ATOM 1344 C C . LEU A 1 177 ? 12.040 2.049 -5.689 1.00 95.50 177 LEU A C 1
ATOM 1346 O O . LEU A 1 177 ? 11.666 0.885 -5.846 1.00 95.50 177 LEU A O 1
ATOM 1350 N N . ILE A 1 178 ? 12.258 2.891 -6.692 1.00 95.44 178 ILE A N 1
ATOM 1351 C CA . ILE A 1 178 ? 12.151 2.567 -8.108 1.00 95.44 178 ILE A CA 1
ATOM 1352 C C . ILE A 1 178 ? 13.410 3.012 -8.855 1.00 95.44 178 ILE A C 1
ATOM 1354 O O . ILE A 1 178 ? 13.963 4.082 -8.606 1.00 95.44 178 ILE A O 1
ATOM 1358 N N . ALA A 1 179 ? 13.860 2.183 -9.788 1.00 95.19 179 ALA A N 1
ATOM 1359 C CA . ALA A 1 179 ? 14.962 2.472 -10.694 1.00 95.19 179 ALA A CA 1
ATOM 1360 C C . ALA A 1 179 ? 14.664 1.897 -12.083 1.00 95.19 179 ALA A C 1
ATOM 1362 O O . ALA A 1 179 ? 13.841 0.993 -12.226 1.00 95.19 179 ALA A O 1
ATOM 1363 N N . GLY A 1 180 ? 15.345 2.401 -13.108 1.00 93.88 180 GLY A N 1
ATOM 1364 C CA . GLY A 1 180 ? 15.191 1.925 -14.481 1.00 93.88 180 GLY A CA 1
ATOM 1365 C C . GLY A 1 180 ? 14.327 2.825 -15.362 1.00 93.88 180 GLY A C 1
ATOM 1366 O O . GLY A 1 180 ? 14.131 3.997 -15.067 1.00 93.88 180 GLY A O 1
ATOM 1367 N N . ASN A 1 181 ? 13.841 2.279 -16.470 1.00 94.25 181 ASN A N 1
ATOM 1368 C CA . ASN A 1 181 ? 13.202 2.995 -17.572 1.00 94.25 181 ASN A CA 1
ATOM 1369 C C . ASN A 1 181 ? 11.794 3.528 -17.235 1.00 94.25 181 ASN A C 1
ATOM 1371 O O . ASN A 1 181 ? 10.793 2.939 -17.646 1.00 94.25 181 ASN A O 1
ATOM 1375 N N . LEU A 1 182 ? 11.678 4.648 -16.516 1.00 94.88 182 LEU A N 1
ATOM 1376 C CA . LEU A 1 182 ? 10.380 5.270 -16.224 1.00 94.88 182 LEU A CA 1
ATOM 1377 C C . LEU A 1 182 ? 10.475 6.794 -16.132 1.00 94.88 182 LEU A C 1
ATOM 1379 O O . LEU A 1 182 ? 11.356 7.338 -15.474 1.00 94.88 182 LEU A O 1
ATOM 1383 N N . ARG A 1 183 ? 9.526 7.498 -16.750 1.00 94.75 183 ARG A N 1
ATOM 1384 C CA . ARG A 1 183 ? 9.363 8.950 -16.619 1.00 94.75 183 ARG A CA 1
ATOM 1385 C C . ARG A 1 183 ? 7.917 9.285 -16.308 1.00 94.75 183 ARG A C 1
ATOM 1387 O O . ARG A 1 183 ? 7.016 8.664 -16.867 1.00 94.75 183 ARG A O 1
ATOM 1394 N N . TYR A 1 184 ? 7.701 10.252 -15.430 1.00 94.25 184 TYR A N 1
ATOM 1395 C CA . TYR A 1 184 ? 6.367 10.743 -15.104 1.00 94.25 184 TYR A CA 1
ATOM 1396 C C . TYR A 1 184 ? 6.401 12.155 -14.527 1.00 94.25 184 TYR A C 1
ATOM 1398 O O . TYR A 1 184 ? 7.465 12.716 -14.263 1.00 94.25 184 TYR A O 1
ATOM 1406 N N . MET A 1 185 ? 5.221 12.736 -14.352 1.00 92.88 185 MET A N 1
ATOM 1407 C CA . MET A 1 185 ? 5.025 14.036 -13.726 1.00 92.88 185 MET A CA 1
ATOM 1408 C C . MET A 1 185 ? 4.160 13.870 -12.481 1.00 92.88 185 MET A C 1
ATOM 1410 O O . MET A 1 185 ? 3.130 13.197 -12.531 1.00 92.88 185 MET A O 1
ATOM 1414 N N . GLU A 1 186 ? 4.595 14.437 -11.365 1.00 89.88 186 GLU A N 1
ATOM 1415 C CA . GLU A 1 186 ? 3.797 14.514 -10.143 1.00 89.88 186 GLU A CA 1
ATOM 1416 C C . GLU A 1 186 ? 2.744 15.626 -10.249 1.00 89.88 186 GLU A C 1
ATOM 1418 O O . GLU A 1 186 ? 2.758 16.437 -11.177 1.00 89.88 186 GLU A O 1
ATOM 1423 N N . GLU A 1 187 ? 1.793 15.639 -9.316 1.00 84.00 187 GLU A N 1
ATOM 1424 C CA . GLU A 1 187 ? 0.667 16.582 -9.320 1.00 84.00 187 GLU A CA 1
ATOM 1425 C C . GLU A 1 187 ? 1.115 18.046 -9.178 1.00 84.00 187 GLU A C 1
ATOM 1427 O O . GLU A 1 187 ? 0.482 18.946 -9.725 1.00 84.00 187 GLU A O 1
ATOM 1432 N N . ASP A 1 188 ? 2.242 18.281 -8.507 1.00 84.19 188 ASP A N 1
ATOM 1433 C CA . ASP A 1 188 ? 2.874 19.595 -8.351 1.00 84.19 188 ASP A CA 1
ATOM 1434 C C . ASP A 1 188 ? 3.650 20.058 -9.605 1.00 84.19 188 ASP A C 1
ATOM 1436 O O . ASP A 1 188 ? 4.232 21.143 -9.617 1.00 84.19 188 ASP A O 1
ATOM 1440 N N . GLY A 1 189 ? 3.665 19.248 -10.671 1.00 87.19 189 GLY A N 1
ATOM 1441 C CA . GLY A 1 189 ? 4.406 19.503 -11.905 1.00 87.19 189 GLY A CA 1
ATOM 1442 C C . GLY A 1 189 ? 5.858 19.013 -11.886 1.00 87.19 189 GLY A C 1
ATOM 1443 O O . GLY A 1 189 ? 6.557 19.146 -12.900 1.00 87.19 189 GLY A O 1
ATOM 1444 N N . THR A 1 190 ? 6.326 18.413 -10.787 1.00 89.50 190 THR A N 1
ATOM 1445 C CA . THR A 1 190 ? 7.680 17.865 -10.675 1.00 89.50 190 THR A CA 1
ATOM 1446 C C . THR A 1 190 ? 7.867 16.719 -11.664 1.00 89.50 190 THR A C 1
ATOM 1448 O O . THR A 1 190 ? 7.121 15.739 -11.685 1.00 89.50 190 THR A O 1
ATOM 1451 N N . ARG A 1 191 ? 8.886 16.829 -12.523 1.00 91.75 191 ARG A N 1
ATOM 1452 C CA . ARG A 1 191 ? 9.195 15.807 -13.529 1.00 91.75 191 ARG A CA 1
ATOM 1453 C C . ARG A 1 191 ? 10.170 14.784 -12.971 1.00 91.75 191 ARG A C 1
ATOM 1455 O O . ARG A 1 191 ? 11.362 15.062 -12.846 1.00 91.75 191 ARG A O 1
ATOM 1462 N N . VAL A 1 192 ? 9.691 13.572 -12.739 1.00 91.31 192 VAL A N 1
ATOM 1463 C CA . VAL A 1 192 ? 10.512 12.474 -12.242 1.00 91.31 192 VAL A CA 1
ATOM 1464 C C . VAL A 1 192 ? 11.034 11.638 -13.400 1.00 91.31 192 VAL A C 1
ATOM 1466 O O . VAL A 1 192 ? 10.288 11.188 -14.271 1.00 91.31 192 VAL A O 1
ATOM 1469 N N . HIS A 1 193 ? 12.348 11.435 -13.398 1.00 91.31 193 HIS A N 1
ATOM 1470 C CA . HIS A 1 193 ? 13.052 10.607 -14.364 1.00 91.31 193 HIS A CA 1
ATOM 1471 C C . HIS A 1 193 ? 13.776 9.502 -13.605 1.00 91.31 193 HIS A C 1
ATOM 1473 O O . HIS A 1 193 ? 14.852 9.720 -13.051 1.00 91.31 193 HIS A O 1
ATOM 1479 N N . CYS A 1 194 ? 13.179 8.316 -13.574 1.00 90.12 194 CYS A N 1
ATOM 1480 C CA . CYS A 1 194 ? 13.890 7.118 -13.168 1.00 90.12 194 CYS A CA 1
ATOM 1481 C C . CYS A 1 194 ? 14.846 6.748 -14.307 1.00 90.12 194 CYS A C 1
ATOM 1483 O O . CYS A 1 194 ? 14.476 6.768 -15.485 1.00 90.12 194 CYS A O 1
ATOM 1485 N N . THR A 1 195 ? 16.093 6.448 -13.963 1.00 86.44 195 THR A N 1
ATOM 1486 C CA . THR A 1 195 ? 17.094 5.984 -14.923 1.00 86.44 195 THR A CA 1
ATOM 1487 C C . THR A 1 195 ? 17.725 4.696 -14.419 1.00 86.44 195 THR A C 1
ATOM 1489 O O . THR A 1 195 ? 17.606 4.334 -13.248 1.00 86.44 195 THR A O 1
ATOM 1492 N N . CYS A 1 196 ? 18.400 3.982 -15.313 1.00 76.50 196 CYS A N 1
ATOM 1493 C CA . CYS A 1 196 ? 19.145 2.764 -15.003 1.00 76.50 196 CYS A CA 1
ATOM 1494 C C . CYS A 1 196 ? 20.484 3.028 -14.278 1.00 76.50 196 CYS A C 1
ATOM 1496 O O . CYS A 1 196 ? 21.384 2.193 -14.336 1.00 76.50 196 CYS A O 1
ATOM 1498 N N . GLY A 1 197 ? 20.641 4.194 -13.644 1.00 75.25 197 GLY A N 1
ATOM 1499 C CA . GLY A 1 197 ? 21.852 4.581 -12.926 1.00 75.25 197 GLY A CA 1
ATOM 1500 C C . GLY A 1 197 ? 21.966 3.954 -11.535 1.00 75.25 197 GLY A C 1
ATOM 1501 O O . GLY A 1 197 ? 21.132 3.160 -11.106 1.00 75.25 197 GLY A O 1
ATOM 1502 N N . SER A 1 198 ? 23.003 4.365 -10.811 1.00 71.19 198 SER A N 1
ATOM 1503 C CA . SER A 1 198 ? 23.285 3.942 -9.434 1.00 71.19 198 SER A CA 1
ATOM 1504 C C . SER A 1 198 ? 22.375 4.592 -8.384 1.00 71.19 198 SER A C 1
ATOM 1506 O O . SER A 1 198 ? 22.463 4.261 -7.206 1.00 71.19 198 SER A O 1
ATOM 1508 N N . THR A 1 199 ? 21.488 5.511 -8.778 1.00 81.88 199 THR A N 1
ATOM 1509 C CA . THR A 1 199 ? 20.547 6.170 -7.868 1.00 81.88 199 THR A CA 1
ATOM 1510 C C . THR A 1 199 ? 19.125 5.670 -8.085 1.00 81.88 199 THR A C 1
ATOM 1512 O O . THR A 1 199 ? 18.580 5.707 -9.187 1.00 81.88 199 THR A O 1
ATOM 1515 N N . ALA A 1 200 ? 18.501 5.226 -6.997 1.00 91.38 200 ALA A N 1
ATOM 1516 C CA . ALA A 1 200 ? 17.084 4.904 -6.976 1.00 91.38 200 ALA A CA 1
ATOM 1517 C C . ALA A 1 200 ? 16.257 6.130 -6.581 1.00 91.38 200 ALA A C 1
ATOM 1519 O O . ALA A 1 200 ? 16.675 6.941 -5.754 1.00 91.38 200 ALA A O 1
ATOM 1520 N N . VAL A 1 201 ? 15.057 6.236 -7.140 1.00 93.62 201 VAL A N 1
ATOM 1521 C CA . VAL A 1 201 ? 14.080 7.271 -6.802 1.00 93.62 201 VAL A CA 1
ATOM 1522 C C . VAL A 1 201 ? 13.080 6.695 -5.803 1.00 93.62 201 VAL A C 1
ATOM 1524 O O . VAL A 1 201 ? 12.689 5.534 -5.909 1.00 93.62 201 VAL A O 1
ATOM 1527 N N . ALA A 1 202 ? 12.664 7.480 -4.812 1.00 93.50 202 ALA A N 1
ATOM 1528 C CA . ALA A 1 202 ? 11.616 7.052 -3.892 1.00 93.50 202 ALA A CA 1
ATOM 1529 C C . ALA A 1 202 ? 10.269 6.954 -4.618 1.00 93.50 202 ALA A C 1
ATOM 1531 O O . ALA A 1 202 ? 9.926 7.809 -5.431 1.00 93.50 202 ALA A O 1
ATOM 1532 N N . VAL A 1 203 ? 9.487 5.922 -4.306 1.00 92.50 203 VAL A N 1
ATOM 1533 C CA . VAL A 1 203 ? 8.116 5.810 -4.811 1.00 92.50 203 VAL A CA 1
ATOM 1534 C C . VAL A 1 203 ? 7.299 6.989 -4.261 1.00 92.50 203 VAL A C 1
ATOM 1536 O O . VAL A 1 203 ? 7.321 7.206 -3.044 1.00 92.50 203 VAL A O 1
ATOM 1539 N N . PRO A 1 204 ? 6.565 7.740 -5.099 1.00 88.38 204 PRO A N 1
ATOM 1540 C CA . PRO A 1 204 ? 5.855 8.930 -4.648 1.00 88.38 204 PRO A CA 1
ATOM 1541 C C . PRO A 1 204 ? 4.700 8.584 -3.705 1.00 88.38 204 PRO A C 1
ATOM 1543 O O . PRO A 1 204 ? 4.134 7.488 -3.728 1.00 88.38 204 PRO A O 1
ATOM 1546 N N . SER A 1 205 ? 4.347 9.533 -2.841 1.00 81.75 205 SER A N 1
ATOM 1547 C CA . SER A 1 205 ? 3.273 9.363 -1.857 1.00 81.75 205 SER A CA 1
ATOM 1548 C C . SER A 1 205 ? 1.877 9.406 -2.486 1.00 81.75 205 SER A C 1
ATOM 1550 O O . SER A 1 205 ? 0.987 8.707 -2.004 1.00 81.75 205 SER A O 1
ATOM 1552 N N . ASN A 1 206 ? 1.696 10.172 -3.569 1.00 82.75 206 ASN A N 1
ATOM 1553 C CA . ASN A 1 206 ? 0.443 10.282 -4.317 1.00 82.75 206 ASN A CA 1
ATOM 1554 C C . ASN A 1 206 ? 0.538 9.604 -5.698 1.00 82.75 206 ASN A C 1
ATOM 1556 O O . ASN A 1 206 ? 0.789 10.246 -6.716 1.00 82.75 206 ASN A O 1
ATOM 1560 N N . ILE A 1 207 ? 0.297 8.290 -5.751 1.00 86.81 207 ILE A N 1
ATOM 1561 C CA . ILE A 1 207 ? 0.334 7.524 -7.013 1.00 86.81 207 ILE A CA 1
ATOM 1562 C C . ILE A 1 207 ? -0.795 7.918 -7.979 1.00 86.81 207 ILE A C 1
ATOM 1564 O O . ILE A 1 207 ? -0.634 7.857 -9.206 1.00 86.81 207 ILE A O 1
ATOM 1568 N N . GLN A 1 208 ? -1.957 8.305 -7.447 1.00 81.50 208 GLN A N 1
ATOM 1569 C CA . GLN A 1 208 ? -3.119 8.657 -8.261 1.00 81.50 208 GLN A CA 1
ATOM 1570 C C . GLN A 1 208 ? -2.879 9.953 -9.040 1.00 81.50 208 GLN A C 1
ATOM 1572 O O . GLN A 1 208 ? -3.175 9.981 -10.232 1.00 81.50 208 GLN A O 1
ATOM 1577 N N . GLY A 1 209 ? -2.240 10.944 -8.410 1.00 83.06 209 GLY A N 1
ATOM 1578 C CA . GLY A 1 209 ? -1.870 12.224 -9.023 1.00 83.06 209 GLY A CA 1
ATOM 1579 C C . GLY A 1 209 ? -0.760 12.156 -10.079 1.00 83.06 209 GLY A C 1
ATOM 1580 O O . GLY A 1 209 ? -0.501 13.158 -10.734 1.00 83.06 209 GLY A O 1
ATOM 1581 N N . ILE A 1 210 ? -0.116 10.998 -10.289 1.00 89.06 210 ILE A N 1
ATOM 1582 C CA . ILE A 1 210 ? 0.903 10.844 -11.338 1.00 89.06 210 ILE A CA 1
ATOM 1583 C C . ILE A 1 210 ? 0.275 11.006 -12.729 1.00 89.06 210 ILE A C 1
ATOM 1585 O O . ILE A 1 210 ? -0.612 10.228 -13.106 1.00 89.06 210 ILE A O 1
ATOM 1589 N N . GLN A 1 211 ? 0.823 11.934 -13.511 1.00 89.44 211 GLN A N 1
ATOM 1590 C CA . GLN A 1 211 ? 0.463 12.245 -14.893 1.00 89.44 211 GLN A CA 1
ATOM 1591 C C . GLN A 1 211 ? 1.613 11.918 -15.857 1.00 89.44 211 GLN A C 1
ATOM 1593 O O . GLN A 1 211 ? 2.762 11.747 -15.447 1.00 89.44 211 GLN A O 1
ATOM 1598 N N . ASN A 1 212 ? 1.309 11.854 -17.159 1.00 91.50 212 ASN A N 1
ATOM 1599 C CA . ASN A 1 212 ? 2.297 11.691 -18.236 1.00 91.50 212 ASN A CA 1
ATOM 1600 C C . ASN A 1 212 ? 3.291 10.542 -17.996 1.00 91.50 212 ASN A C 1
ATOM 1602 O O . ASN A 1 212 ? 4.500 10.698 -18.168 1.00 91.50 212 ASN A O 1
ATOM 1606 N N . LEU A 1 213 ? 2.770 9.393 -17.563 1.00 93.25 213 LEU A N 1
ATOM 1607 C CA . LEU A 1 213 ? 3.553 8.184 -17.337 1.00 93.25 213 LEU A CA 1
ATOM 1608 C C . LEU A 1 213 ? 4.064 7.659 -18.689 1.00 93.25 213 LEU A C 1
ATOM 1610 O O . LEU A 1 213 ? 3.271 7.417 -19.595 1.00 93.25 213 LEU A O 1
ATOM 1614 N N . ILE A 1 214 ? 5.380 7.507 -18.837 1.00 94.44 214 ILE A N 1
ATOM 1615 C CA . ILE A 1 214 ? 6.053 7.075 -20.069 1.00 94.44 214 ILE A CA 1
ATOM 1616 C C . ILE A 1 214 ? 7.133 6.053 -19.708 1.00 94.44 214 ILE A C 1
ATOM 1618 O O . ILE A 1 214 ? 8.001 6.316 -18.875 1.00 94.44 214 ILE A O 1
ATOM 1622 N N . THR A 1 215 ? 7.127 4.902 -20.377 1.00 94.44 215 THR A N 1
ATOM 1623 C CA . THR A 1 215 ? 8.137 3.851 -20.202 1.00 94.44 215 THR A CA 1
ATOM 1624 C C . THR A 1 215 ? 8.282 3.008 -21.467 1.00 94.44 215 THR A C 1
ATOM 1626 O O . THR A 1 215 ? 7.311 2.764 -22.180 1.00 94.44 215 THR A O 1
ATOM 1629 N N . ASP A 1 216 ? 9.509 2.576 -21.738 1.00 92.69 216 ASP A N 1
ATOM 1630 C CA . ASP A 1 216 ? 9.896 1.599 -22.758 1.00 92.69 216 ASP A CA 1
ATOM 1631 C C . ASP A 1 216 ? 10.287 0.240 -22.143 1.00 92.69 216 ASP A C 1
ATOM 1633 O O . ASP A 1 216 ? 10.767 -0.652 -22.843 1.00 92.69 216 ASP A O 1
ATOM 1637 N N . ALA A 1 217 ? 10.075 0.064 -20.834 1.00 94.06 217 ALA A N 1
ATOM 1638 C CA . ALA A 1 217 ? 10.458 -1.136 -20.108 1.00 94.06 217 ALA A CA 1
ATOM 1639 C C . ALA A 1 217 ? 9.750 -2.386 -20.643 1.00 94.06 217 ALA A C 1
ATOM 1641 O O . ALA A 1 217 ? 8.526 -2.439 -20.783 1.00 94.06 217 ALA A O 1
ATOM 1642 N N . LYS A 1 218 ? 10.537 -3.435 -20.889 1.00 93.94 218 LYS A N 1
ATOM 1643 C CA . LYS A 1 218 ? 10.046 -4.740 -21.341 1.00 93.94 218 LYS A CA 1
ATOM 1644 C C . LYS A 1 218 ? 9.559 -5.611 -20.196 1.00 93.94 218 LYS A C 1
ATOM 1646 O O . LYS A 1 218 ? 8.676 -6.437 -20.401 1.00 93.94 218 LYS A O 1
ATOM 1651 N N . PHE A 1 219 ? 10.111 -5.420 -19.004 1.00 95.69 219 PHE A N 1
ATOM 1652 C CA . PHE A 1 219 ? 9.697 -6.109 -17.791 1.00 95.69 219 PHE A CA 1
ATOM 1653 C C . PHE A 1 219 ? 9.938 -5.245 -16.551 1.00 95.69 219 PHE A C 1
ATOM 1655 O O . PHE A 1 219 ? 10.736 -4.302 -16.570 1.00 95.69 219 PHE A O 1
ATOM 1662 N N . LEU A 1 220 ? 9.252 -5.601 -15.468 1.00 96.75 220 LEU A N 1
ATOM 1663 C CA . LEU A 1 220 ? 9.442 -5.042 -14.139 1.00 96.75 220 LEU A CA 1
ATOM 1664 C C . LEU A 1 220 ? 9.938 -6.144 -13.202 1.00 96.75 220 LEU A C 1
ATOM 1666 O O . LEU A 1 220 ? 9.350 -7.221 -13.157 1.00 96.75 220 LEU A O 1
ATOM 1670 N N . LEU A 1 221 ? 10.997 -5.876 -12.443 1.00 97.25 221 LEU A N 1
ATOM 1671 C CA . LEU A 1 221 ? 11.534 -6.776 -11.427 1.00 97.25 221 LEU A CA 1
ATOM 1672 C C . LEU A 1 221 ? 11.297 -6.202 -10.031 1.00 97.25 221 LEU A C 1
ATOM 1674 O O . LEU A 1 221 ? 11.865 -5.178 -9.652 1.00 97.25 221 LEU A O 1
ATOM 1678 N N . ILE A 1 222 ? 10.478 -6.892 -9.250 1.00 97.75 222 ILE A N 1
ATOM 1679 C CA . ILE A 1 222 ? 10.310 -6.644 -7.825 1.00 97.75 222 ILE A CA 1
ATOM 1680 C C . ILE A 1 222 ? 11.459 -7.329 -7.092 1.00 97.75 222 ILE A C 1
ATOM 1682 O O . ILE A 1 222 ? 11.654 -8.530 -7.248 1.00 97.75 222 ILE A O 1
ATOM 1686 N N . VAL A 1 223 ? 12.188 -6.592 -6.263 1.00 97.19 223 VAL A N 1
ATOM 1687 C CA . VAL A 1 223 ? 13.231 -7.133 -5.387 1.00 97.19 223 VAL A CA 1
ATOM 1688 C C . VAL A 1 223 ? 12.800 -6.942 -3.943 1.00 97.19 223 VAL A C 1
ATOM 1690 O O . VAL A 1 223 ? 12.563 -5.817 -3.499 1.00 97.19 223 VAL A O 1
ATOM 1693 N N . GLU A 1 224 ? 12.691 -8.037 -3.197 1.00 95.44 224 GLU A N 1
ATOM 1694 C CA . GLU A 1 224 ? 12.242 -8.002 -1.806 1.00 95.44 224 GLU A CA 1
ATOM 1695 C C . GLU A 1 224 ? 13.159 -7.143 -0.925 1.00 95.44 224 GLU A C 1
ATOM 1697 O O . GLU A 1 224 ? 12.718 -6.158 -0.328 1.00 95.44 224 GLU A O 1
ATOM 1702 N N . LYS A 1 225 ? 14.439 -7.515 -0.834 1.00 94.44 225 LYS A N 1
ATOM 1703 C CA . LYS A 1 225 ? 15.390 -6.911 0.104 1.00 94.44 225 LYS A CA 1
ATOM 1704 C C . LYS A 1 225 ? 16.045 -5.666 -0.476 1.00 94.44 225 LYS A C 1
ATOM 1706 O O . LYS A 1 225 ? 16.598 -5.710 -1.572 1.00 94.44 225 LYS A O 1
ATOM 1711 N N . ASP A 1 226 ? 16.086 -4.598 0.323 1.00 94.88 226 ASP A N 1
ATOM 1712 C CA . ASP A 1 226 ? 16.779 -3.353 -0.041 1.00 94.88 226 ASP A CA 1
ATOM 1713 C C . ASP A 1 226 ? 18.263 -3.618 -0.332 1.00 94.88 226 ASP A C 1
ATOM 1715 O O . ASP A 1 226 ? 18.772 -3.180 -1.350 1.00 94.88 226 ASP A O 1
ATOM 1719 N N . ALA A 1 227 ? 18.941 -4.434 0.485 1.00 94.38 227 ALA A N 1
ATOM 1720 C CA . ALA A 1 227 ? 20.350 -4.775 0.267 1.00 94.38 227 ALA A CA 1
ATOM 1721 C C . ALA A 1 227 ? 20.601 -5.438 -1.102 1.00 94.38 227 ALA A C 1
ATOM 1723 O O . ALA A 1 227 ? 21.534 -5.062 -1.808 1.00 94.38 227 ALA A O 1
ATOM 1724 N N . THR A 1 228 ? 19.745 -6.383 -1.505 1.00 95.81 228 THR A N 1
ATOM 1725 C CA . THR A 1 228 ? 19.823 -7.026 -2.827 1.00 95.81 228 THR A CA 1
ATOM 1726 C C . THR A 1 228 ? 19.516 -6.031 -3.942 1.00 95.81 228 THR A C 1
A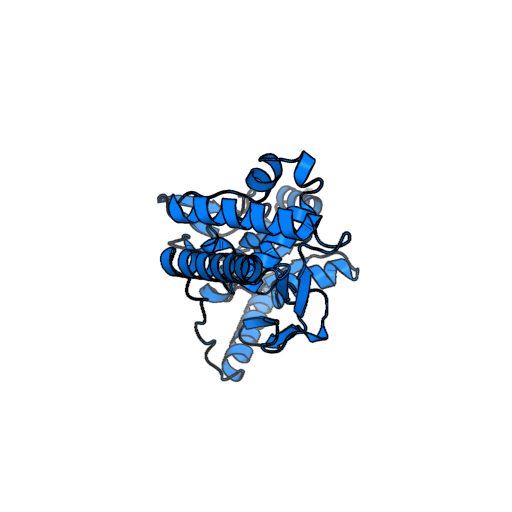TOM 1728 O O . THR A 1 228 ? 20.183 -6.037 -4.972 1.00 95.81 228 THR A O 1
ATOM 1731 N N . PHE A 1 229 ? 18.534 -5.152 -3.734 1.00 96.12 229 PHE A N 1
ATOM 1732 C CA . PHE A 1 229 ? 18.182 -4.105 -4.685 1.00 96.12 229 PHE A CA 1
ATOM 1733 C C . PHE A 1 229 ? 19.348 -3.131 -4.913 1.00 96.12 229 PHE A C 1
ATOM 1735 O O . PHE A 1 229 ? 19.731 -2.924 -6.060 1.00 96.12 229 PHE A O 1
ATOM 1742 N N . GLN A 1 230 ? 19.962 -2.607 -3.845 1.00 94.81 230 GLN A N 1
ATOM 1743 C CA . GLN A 1 230 ? 21.143 -1.738 -3.940 1.00 94.81 230 GLN A CA 1
ATOM 1744 C C . GLN A 1 230 ? 22.297 -2.455 -4.643 1.00 94.81 230 GLN A C 1
ATOM 1746 O O . GLN A 1 230 ? 22.899 -1.908 -5.560 1.00 94.81 230 GLN A O 1
ATOM 1751 N N . ARG A 1 231 ? 22.548 -3.724 -4.291 1.00 94.69 231 ARG A N 1
ATOM 1752 C CA . ARG A 1 231 ? 23.622 -4.499 -4.914 1.00 94.69 231 ARG A CA 1
ATOM 1753 C C . ARG A 1 231 ? 23.437 -4.660 -6.425 1.00 94.69 231 ARG A C 1
ATOM 1755 O O . ARG A 1 231 ? 24.398 -4.540 -7.177 1.00 94.69 231 ARG A O 1
ATOM 1762 N N . LEU A 1 232 ? 22.209 -4.912 -6.874 1.00 94.44 232 LEU A N 1
ATOM 1763 C CA . LEU A 1 232 ? 21.883 -5.001 -8.299 1.00 94.44 232 LEU A CA 1
ATOM 1764 C C . LEU A 1 232 ? 22.060 -3.657 -9.025 1.00 94.44 232 LEU A C 1
ATOM 1766 O O . LEU A 1 232 ? 22.474 -3.651 -10.186 1.00 94.44 232 LEU A O 1
ATOM 1770 N N . LEU A 1 233 ? 21.774 -2.531 -8.361 1.00 92.88 233 LEU A N 1
ATOM 1771 C CA . LEU A 1 233 ? 22.047 -1.200 -8.913 1.00 92.88 233 LEU A CA 1
ATOM 1772 C C . LEU A 1 233 ? 23.549 -0.949 -9.062 1.00 92.88 233 LEU A C 1
ATOM 1774 O O . LEU A 1 233 ? 23.981 -0.530 -10.137 1.00 92.88 233 LEU A O 1
ATOM 1778 N N . ASP A 1 234 ? 24.341 -1.275 -8.038 1.00 92.31 234 ASP A N 1
ATOM 1779 C CA . ASP A 1 234 ? 25.805 -1.159 -8.071 1.00 92.31 234 ASP A CA 1
ATOM 1780 C C . ASP A 1 234 ? 26.417 -2.017 -9.191 1.00 92.31 234 ASP A C 1
ATOM 1782 O O . ASP A 1 234 ? 27.303 -1.574 -9.928 1.00 92.31 234 ASP A O 1
ATOM 1786 N N . ASP A 1 235 ? 25.882 -3.225 -9.391 1.00 91.69 235 ASP A N 1
ATOM 1787 C CA . ASP A 1 235 ? 26.292 -4.153 -10.450 1.00 91.69 235 ASP A CA 1
ATOM 1788 C C . ASP A 1 235 ? 25.744 -3.755 -11.847 1.00 91.69 235 ASP A C 1
ATOM 1790 O O . ASP A 1 235 ? 25.868 -4.511 -12.819 1.00 91.69 235 ASP A O 1
ATOM 1794 N N . ASN A 1 236 ? 25.158 -2.555 -11.978 1.00 89.56 236 ASN A N 1
ATOM 1795 C CA . ASN A 1 236 ? 24.607 -1.990 -13.213 1.00 89.56 236 ASN A CA 1
ATOM 1796 C C . ASN A 1 236 ? 23.564 -2.894 -13.893 1.00 89.56 236 ASN A C 1
ATOM 1798 O O . ASN A 1 236 ? 23.444 -2.908 -15.123 1.00 89.56 236 ASN A O 1
ATOM 1802 N N . PHE A 1 237 ? 22.786 -3.647 -13.110 1.00 91.12 237 PHE A N 1
ATOM 1803 C CA . PHE A 1 237 ? 21.786 -4.576 -13.635 1.00 91.12 237 PHE A CA 1
ATOM 1804 C C . PHE A 1 237 ? 20.800 -3.886 -14.584 1.00 91.12 237 PHE A C 1
ATOM 1806 O O . PHE A 1 237 ? 20.568 -4.392 -15.678 1.00 91.12 237 PHE A O 1
ATOM 1813 N N . CYS A 1 238 ? 20.276 -2.712 -14.210 1.00 87.44 238 CYS A N 1
ATOM 1814 C CA . CYS A 1 238 ? 19.317 -1.966 -15.028 1.00 87.44 238 CYS A CA 1
ATOM 1815 C C . CYS A 1 238 ? 19.879 -1.585 -16.408 1.00 87.44 238 CYS A C 1
ATOM 1817 O O . CYS A 1 238 ? 19.149 -1.604 -17.394 1.00 87.44 238 CYS A O 1
ATOM 1819 N N . ASN A 1 239 ? 21.172 -1.248 -16.492 1.00 88.31 239 ASN A N 1
ATOM 1820 C CA . ASN A 1 239 ? 21.833 -0.939 -17.764 1.00 88.31 239 ASN A CA 1
ATOM 1821 C C . ASN A 1 239 ? 22.054 -2.205 -18.587 1.00 88.31 239 ASN A C 1
ATOM 1823 O O . ASN A 1 239 ? 21.806 -2.217 -19.790 1.00 88.31 239 ASN A O 1
ATOM 1827 N N . ARG A 1 240 ? 22.494 -3.280 -17.926 1.00 89.50 240 ARG A N 1
ATOM 1828 C CA . ARG A 1 240 ? 22.734 -4.564 -18.579 1.00 89.50 240 ARG A CA 1
ATOM 1829 C C . ARG A 1 240 ? 21.449 -5.138 -19.147 1.00 89.50 240 ARG A C 1
ATOM 1831 O O . ARG A 1 240 ? 21.466 -5.538 -20.294 1.00 89.50 240 ARG A O 1
ATOM 1838 N N . MET A 1 241 ? 20.362 -5.143 -18.379 1.00 89.06 241 MET A N 1
ATOM 1839 C CA . MET A 1 241 ? 19.068 -5.744 -18.726 1.00 89.06 241 MET A CA 1
ATOM 1840 C C . MET A 1 241 ? 18.058 -4.735 -19.295 1.00 89.06 241 MET A C 1
ATOM 1842 O O . MET A 1 241 ? 16.851 -4.981 -19.275 1.00 89.06 241 MET A O 1
ATOM 1846 N N . SER A 1 242 ? 18.545 -3.600 -19.800 1.00 87.88 242 SER A N 1
ATOM 1847 C CA . SER A 1 242 ? 17.714 -2.542 -20.370 1.00 87.88 242 SER A CA 1
ATOM 1848 C C . SER A 1 242 ? 16.960 -3.020 -21.627 1.00 87.88 242 SER A C 1
ATOM 1850 O O . SER A 1 242 ? 17.549 -3.737 -22.441 1.00 87.88 242 SER A O 1
ATOM 1852 N N . PRO A 1 243 ? 15.693 -2.610 -21.836 1.00 92.44 243 PRO A N 1
ATOM 1853 C CA . PRO A 1 243 ? 14.926 -1.691 -20.993 1.00 92.44 243 PRO A CA 1
ATOM 1854 C C . PRO A 1 243 ? 14.117 -2.429 -19.912 1.00 92.44 243 PRO A C 1
ATOM 1856 O O . PRO A 1 243 ? 13.319 -3.326 -20.203 1.00 92.44 243 PRO A O 1
ATOM 1859 N N . CYS A 1 244 ? 14.274 -2.020 -18.651 1.00 94.38 244 CYS A N 1
ATOM 1860 C CA . CYS A 1 244 ? 13.601 -2.639 -17.505 1.00 94.38 244 CYS A CA 1
ATOM 1861 C C . CYS A 1 244 ? 13.307 -1.635 -16.386 1.00 94.38 244 CYS A C 1
ATOM 1863 O O . CYS A 1 244 ? 13.947 -0.590 -16.290 1.00 94.38 244 CYS A O 1
ATOM 1865 N N . ILE A 1 245 ? 12.373 -1.981 -15.501 1.00 96.06 245 ILE A N 1
ATOM 1866 C CA . ILE A 1 245 ? 12.132 -1.267 -14.240 1.00 96.06 245 ILE A CA 1
ATOM 1867 C C . ILE A 1 245 ? 12.451 -2.209 -13.082 1.00 96.06 245 ILE A C 1
ATOM 1869 O O . ILE A 1 245 ? 12.053 -3.370 -13.094 1.00 96.06 245 ILE A O 1
ATOM 1873 N N . MET A 1 246 ? 13.123 -1.707 -12.054 1.00 96.44 246 MET A N 1
ATOM 1874 C CA . MET A 1 246 ? 13.275 -2.385 -10.774 1.00 96.44 246 MET A CA 1
ATOM 1875 C C . MET A 1 246 ? 12.508 -1.640 -9.689 1.00 96.44 246 MET A C 1
ATOM 1877 O O . MET A 1 246 ? 12.574 -0.415 -9.607 1.00 96.44 246 MET A O 1
ATOM 1881 N N . VAL A 1 247 ? 11.820 -2.382 -8.824 1.00 96.69 247 VAL A N 1
ATOM 1882 C CA . VAL A 1 247 ? 11.093 -1.836 -7.671 1.00 96.69 247 VAL A CA 1
ATOM 1883 C C . VAL A 1 247 ? 11.439 -2.644 -6.428 1.00 96.69 247 VAL A C 1
ATOM 1885 O O . VAL A 1 247 ? 11.494 -3.868 -6.481 1.00 96.69 247 VAL A O 1
ATOM 1888 N N . THR A 1 248 ? 11.620 -1.989 -5.286 1.00 96.44 248 THR A N 1
ATOM 1889 C CA . THR A 1 248 ? 11.670 -2.671 -3.986 1.00 96.44 248 THR A CA 1
ATOM 1890 C C . THR A 1 248 ? 10.684 -2.050 -3.014 1.00 96.44 248 THR A C 1
ATOM 1892 O O . THR A 1 248 ? 10.543 -0.833 -2.953 1.00 96.44 248 THR A O 1
ATOM 1895 N N . GLY A 1 249 ? 10.010 -2.898 -2.233 1.00 94.12 249 GLY A N 1
ATOM 1896 C CA . GLY A 1 249 ? 9.192 -2.486 -1.090 1.00 94.12 249 GLY A CA 1
ATOM 1897 C C . GLY A 1 249 ? 9.951 -2.518 0.241 1.00 94.12 249 GLY A C 1
ATOM 1898 O O . GLY A 1 249 ? 9.353 -2.241 1.281 1.00 94.12 249 GLY A O 1
ATOM 1899 N N . LYS A 1 250 ? 11.245 -2.882 0.233 1.00 93.31 250 LYS A N 1
ATOM 1900 C CA . LYS A 1 250 ? 12.061 -3.155 1.429 1.00 93.31 250 LYS A CA 1
ATOM 1901 C C . LYS A 1 250 ? 11.366 -4.162 2.363 1.00 93.31 250 LYS A C 1
ATOM 1903 O O . LYS A 1 250 ? 10.916 -3.806 3.457 1.00 93.31 250 LYS A O 1
ATOM 1908 N N . GLY A 1 251 ? 11.201 -5.393 1.883 1.00 91.44 251 GLY A N 1
ATOM 1909 C CA . GLY A 1 251 ? 10.390 -6.453 2.490 1.00 91.44 251 GLY A CA 1
ATOM 1910 C C . GLY A 1 251 ? 8.924 -6.375 2.054 1.00 91.44 251 GLY A C 1
ATOM 1911 O O . GLY A 1 251 ? 8.631 -6.139 0.880 1.00 91.44 251 GLY A O 1
ATOM 1912 N N . VAL A 1 252 ? 7.996 -6.522 3.009 1.00 89.81 252 VAL A N 1
ATOM 1913 C CA . VAL A 1 252 ? 6.548 -6.392 2.760 1.00 89.81 252 VAL A CA 1
ATOM 1914 C C . VAL A 1 252 ? 6.242 -5.023 2.139 1.00 89.81 252 VAL A C 1
ATOM 1916 O O . VAL A 1 252 ? 6.579 -4.002 2.756 1.00 89.81 252 VAL A O 1
ATOM 1919 N N . PRO A 1 253 ? 5.619 -4.967 0.949 1.00 90.88 253 PRO A N 1
ATOM 1920 C CA . PRO A 1 253 ? 5.447 -3.716 0.226 1.00 90.88 253 PRO A CA 1
ATOM 1921 C C . PRO A 1 253 ? 4.414 -2.808 0.885 1.00 90.88 253 PRO A C 1
ATOM 1923 O O . PRO A 1 253 ? 3.378 -3.259 1.379 1.00 90.88 253 PRO A O 1
ATOM 1926 N N . ASP A 1 254 ? 4.688 -1.504 0.865 1.00 87.69 254 ASP A N 1
ATOM 1927 C CA . ASP A 1 254 ? 3.697 -0.508 1.255 1.00 87.69 254 ASP A CA 1
ATOM 1928 C C . ASP A 1 254 ? 2.616 -0.333 0.173 1.00 87.69 254 ASP A C 1
ATOM 1930 O O . ASP A 1 254 ? 2.696 -0.866 -0.938 1.00 87.69 254 ASP A O 1
ATOM 1934 N N . LEU A 1 255 ? 1.566 0.412 0.524 1.00 83.88 255 LEU A N 1
ATOM 1935 C CA . LEU A 1 255 ? 0.445 0.658 -0.374 1.00 83.88 255 LEU A CA 1
ATOM 1936 C C . LEU A 1 255 ? 0.874 1.365 -1.666 1.00 83.88 255 LEU A C 1
ATOM 1938 O O . LEU A 1 255 ? 0.480 0.950 -2.751 1.00 83.88 255 LEU A O 1
ATOM 1942 N N . ASN A 1 256 ? 1.694 2.406 -1.567 1.00 88.44 256 ASN A N 1
ATOM 1943 C CA . ASN A 1 256 ? 2.057 3.226 -2.721 1.00 88.44 256 ASN A CA 1
ATOM 1944 C C . ASN A 1 256 ? 2.915 2.428 -3.708 1.00 88.44 256 ASN A C 1
ATOM 1946 O O . ASN A 1 256 ? 2.708 2.501 -4.914 1.00 88.44 256 ASN A O 1
ATOM 1950 N N . THR A 1 257 ? 3.796 1.570 -3.196 1.00 93.19 257 THR A N 1
ATOM 1951 C CA . THR A 1 257 ? 4.588 0.631 -3.996 1.00 93.19 257 THR A CA 1
ATOM 1952 C C . THR A 1 257 ? 3.682 -0.341 -4.756 1.00 93.19 257 THR A C 1
ATOM 1954 O O . THR A 1 257 ? 3.855 -0.537 -5.959 1.00 93.19 257 THR A O 1
ATOM 1957 N N . ARG A 1 258 ? 2.662 -0.905 -4.091 1.00 91.88 258 ARG A N 1
ATOM 1958 C CA . ARG A 1 258 ? 1.666 -1.788 -4.731 1.00 91.88 258 ARG A CA 1
ATOM 1959 C C . ARG A 1 258 ? 0.854 -1.049 -5.797 1.00 91.88 258 ARG A C 1
ATOM 1961 O O . ARG A 1 258 ? 0.681 -1.568 -6.896 1.00 91.88 258 ARG A O 1
ATOM 1968 N N . LEU A 1 259 ? 0.385 0.162 -5.491 1.00 89.56 259 LEU A N 1
ATOM 1969 C CA . LEU A 1 259 ? -0.381 0.995 -6.422 1.00 89.56 259 LEU A CA 1
ATOM 1970 C C . LEU A 1 259 ? 0.446 1.388 -7.648 1.00 89.56 259 LEU A C 1
ATOM 1972 O O . LEU A 1 259 ? -0.091 1.391 -8.751 1.00 89.56 259 LEU A O 1
ATOM 1976 N N . LEU A 1 260 ? 1.739 1.683 -7.485 1.00 93.19 260 LEU A N 1
ATOM 1977 C CA . LEU A 1 260 ? 2.630 2.002 -8.600 1.00 93.19 260 LEU A CA 1
ATOM 1978 C C . LEU A 1 260 ? 2.803 0.802 -9.534 1.00 93.19 260 LEU A C 1
ATOM 1980 O O . LEU A 1 260 ? 2.616 0.937 -10.742 1.00 93.19 260 LEU A O 1
ATOM 1984 N N . VAL A 1 261 ? 3.114 -0.375 -8.981 1.00 94.88 261 VAL A N 1
ATOM 1985 C CA . VAL A 1 261 ? 3.247 -1.615 -9.765 1.00 94.88 261 VAL A CA 1
ATOM 1986 C C . VAL A 1 261 ? 1.937 -1.933 -10.489 1.00 94.88 261 VAL A C 1
ATOM 1988 O O . VAL A 1 261 ? 1.956 -2.225 -11.684 1.00 94.88 261 VAL A O 1
ATOM 1991 N N . LYS A 1 262 ? 0.795 -1.796 -9.802 1.00 91.75 262 LYS A N 1
ATOM 1992 C CA . LYS A 1 262 ? -0.528 -1.961 -10.412 1.00 91.75 262 LYS A CA 1
ATOM 1993 C C . LYS A 1 262 ? -0.768 -0.955 -11.541 1.00 91.75 262 LYS A C 1
ATOM 1995 O O . LYS A 1 262 ? -1.179 -1.363 -12.617 1.00 91.75 262 LYS A O 1
ATOM 2000 N N . LYS A 1 263 ? -0.461 0.332 -11.344 1.00 91.94 263 LYS A N 1
ATOM 2001 C CA . LYS A 1 263 ? -0.622 1.378 -12.372 1.00 91.94 263 LYS A CA 1
ATOM 2002 C C . LYS A 1 263 ? 0.235 1.088 -13.610 1.00 91.94 263 LYS A C 1
ATOM 2004 O O . LYS A 1 263 ? -0.245 1.256 -14.728 1.00 91.94 263 LYS A O 1
ATOM 2009 N N . LEU A 1 264 ? 1.470 0.607 -13.430 1.00 94.31 264 LEU A N 1
ATOM 2010 C CA . LEU A 1 264 ? 2.356 0.202 -14.532 1.00 94.31 264 LEU A CA 1
ATOM 2011 C C . LEU A 1 264 ? 1.819 -1.011 -15.304 1.00 94.31 264 LEU A C 1
ATOM 2013 O O . LEU A 1 264 ? 1.870 -1.022 -16.536 1.00 94.31 264 LEU A O 1
ATOM 2017 N N . TRP A 1 265 ? 1.275 -2.002 -14.596 1.00 92.75 265 TRP A N 1
ATOM 2018 C CA . TRP A 1 265 ? 0.592 -3.138 -15.211 1.00 92.75 265 TRP A CA 1
ATOM 2019 C C . TRP A 1 265 ? -0.654 -2.698 -15.986 1.00 92.75 265 TRP A C 1
ATOM 2021 O O . TRP A 1 265 ? -0.743 -2.965 -17.180 1.00 92.75 265 TRP A O 1
ATOM 2031 N N . ASP A 1 266 ? -1.562 -1.964 -15.343 1.00 90.50 266 ASP A N 1
ATOM 2032 C CA . ASP A 1 266 ? -2.836 -1.542 -15.932 1.00 90.50 266 ASP A CA 1
ATOM 2033 C C . ASP A 1 266 ? -2.617 -0.631 -17.165 1.00 90.50 266 ASP A C 1
ATOM 2035 O O . ASP A 1 266 ? -3.385 -0.687 -18.122 1.00 90.50 266 ASP A O 1
ATOM 2039 N N . THR A 1 267 ? -1.542 0.173 -17.184 1.00 92.25 267 THR A N 1
ATOM 2040 C CA . THR A 1 267 ? -1.254 1.108 -18.292 1.00 92.25 267 THR A CA 1
ATOM 2041 C C . THR A 1 267 ? -0.489 0.449 -19.446 1.00 92.25 267 THR A C 1
ATOM 2043 O O . THR A 1 267 ? -0.829 0.644 -20.611 1.00 92.25 267 THR A O 1
ATOM 2046 N N . PHE A 1 268 ? 0.557 -0.333 -19.157 1.00 93.12 268 PHE A N 1
ATOM 2047 C CA . PHE A 1 268 ? 1.508 -0.805 -20.179 1.00 93.12 268 PHE A CA 1
ATOM 2048 C C . PHE A 1 268 ? 1.551 -2.326 -20.341 1.00 93.12 268 PHE A C 1
ATOM 2050 O O . PHE A 1 268 ? 2.222 -2.834 -21.251 1.00 93.12 268 PHE A O 1
ATOM 2057 N N . HIS A 1 269 ? 0.859 -3.060 -19.466 1.00 93.06 269 HIS A N 1
ATOM 2058 C CA . HIS A 1 269 ? 0.871 -4.520 -19.400 1.00 93.06 269 HIS A CA 1
ATOM 2059 C C . HIS A 1 269 ? 2.304 -5.067 -19.343 1.00 93.06 269 HIS A C 1
ATOM 2061 O O . HIS A 1 269 ? 2.660 -6.005 -20.060 1.00 93.06 269 HIS A O 1
ATOM 2067 N N . ILE A 1 270 ? 3.171 -4.405 -18.567 1.00 93.56 270 ILE A N 1
ATOM 2068 C CA . ILE A 1 270 ? 4.576 -4.793 -18.406 1.00 93.56 270 ILE A CA 1
ATOM 2069 C C . ILE A 1 270 ? 4.624 -6.052 -17.536 1.00 93.56 270 ILE A C 1
ATOM 2071 O O . ILE A 1 270 ? 4.201 -5.978 -16.385 1.00 93.56 270 ILE A O 1
ATOM 2075 N N . PRO A 1 271 ? 5.146 -7.189 -18.029 1.00 94.75 271 PRO A N 1
ATOM 2076 C CA . PRO A 1 271 ? 5.313 -8.390 -17.220 1.00 94.75 271 PRO A CA 1
ATOM 2077 C C . PRO A 1 271 ? 6.084 -8.109 -15.929 1.00 94.75 271 PRO A C 1
ATOM 2079 O O . PRO A 1 271 ? 7.163 -7.512 -15.958 1.00 94.75 271 PRO A O 1
ATOM 2082 N N . VAL A 1 272 ? 5.521 -8.553 -14.806 1.00 95.81 272 VAL A N 1
ATOM 2083 C CA . VAL A 1 272 ? 6.076 -8.344 -13.467 1.00 95.81 272 VAL A CA 1
ATOM 2084 C C . VAL A 1 272 ? 6.686 -9.646 -12.958 1.00 95.81 272 VAL A C 1
ATOM 2086 O O . VAL A 1 272 ? 6.000 -10.659 -12.843 1.00 95.81 272 VAL A O 1
ATOM 2089 N N . PHE A 1 273 ? 7.968 -9.600 -12.618 1.00 96.06 273 PHE A N 1
ATOM 2090 C CA . PHE A 1 273 ? 8.725 -10.685 -12.002 1.00 96.06 273 PHE A CA 1
ATOM 2091 C C . PHE A 1 273 ? 9.073 -10.323 -10.559 1.00 96.06 273 PHE A C 1
ATOM 2093 O O . PHE A 1 273 ? 9.175 -9.144 -10.224 1.00 96.06 273 PHE A O 1
ATOM 2100 N N . ALA A 1 274 ? 9.278 -11.325 -9.704 1.00 96.25 274 ALA A N 1
ATOM 2101 C CA . ALA A 1 274 ? 9.651 -11.125 -8.308 1.00 96.25 274 ALA A CA 1
ATOM 2102 C C . ALA A 1 274 ? 10.896 -11.943 -7.950 1.00 96.25 274 ALA A C 1
ATOM 2104 O O . ALA A 1 274 ? 10.969 -13.136 -8.237 1.00 96.25 274 ALA A O 1
ATOM 2105 N N . LEU A 1 275 ? 11.858 -11.284 -7.310 1.00 96.88 275 LEU A N 1
ATOM 2106 C CA . LEU A 1 275 ? 13.035 -11.864 -6.682 1.00 96.88 275 LEU A CA 1
ATOM 2107 C C . LEU A 1 275 ? 12.857 -11.754 -5.164 1.00 96.88 275 LEU A C 1
ATOM 2109 O O . LEU A 1 275 ? 12.988 -10.669 -4.586 1.00 96.88 275 LEU A O 1
ATOM 2113 N N . VAL A 1 276 ? 12.517 -12.884 -4.555 1.00 96.00 276 VAL A N 1
ATOM 2114 C CA . VAL A 1 276 ? 12.174 -13.037 -3.135 1.00 96.00 276 VAL A CA 1
ATOM 2115 C C . VAL A 1 276 ? 13.013 -14.147 -2.510 1.00 96.00 276 VAL A C 1
ATOM 2117 O O . VAL A 1 276 ? 13.583 -14.972 -3.232 1.00 96.00 276 VAL A O 1
ATOM 2120 N N . ASP A 1 277 ? 13.088 -14.177 -1.182 1.00 95.12 277 ASP A N 1
ATOM 2121 C CA . ASP A 1 277 ? 13.706 -15.295 -0.470 1.00 95.12 277 ASP A CA 1
ATOM 2122 C C . ASP A 1 277 ? 12.937 -16.608 -0.719 1.00 95.12 277 ASP A C 1
ATOM 2124 O O . ASP A 1 277 ? 11.717 -16.629 -0.900 1.00 95.12 277 ASP A O 1
ATOM 2128 N N . ALA A 1 278 ? 13.658 -17.734 -0.720 1.00 94.69 278 ALA A N 1
ATOM 2129 C CA . ALA A 1 278 ? 13.090 -19.068 -0.921 1.00 94.69 278 ALA A CA 1
ATOM 2130 C C . ALA A 1 278 ? 12.445 -19.618 0.368 1.00 94.69 278 ALA A C 1
ATOM 2132 O O . ALA A 1 278 ? 1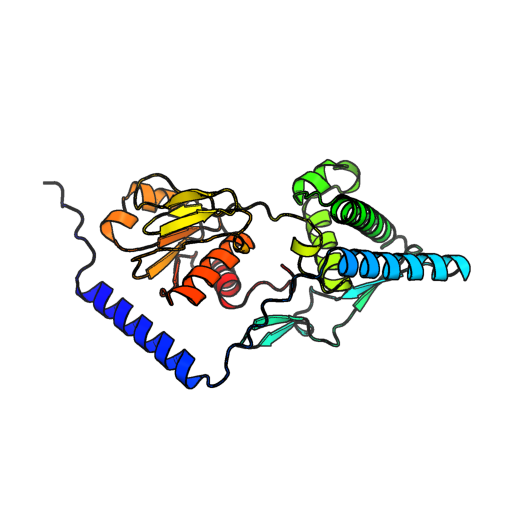2.797 -20.698 0.844 1.00 94.69 278 ALA A O 1
ATOM 2133 N N . ASP A 1 279 ? 11.515 -18.860 0.945 1.00 95.06 279 ASP A N 1
ATOM 2134 C CA . ASP A 1 279 ? 10.797 -19.206 2.168 1.00 95.06 279 ASP A CA 1
ATOM 2135 C C . ASP A 1 279 ? 9.298 -18.822 2.082 1.00 95.06 279 ASP A C 1
ATOM 2137 O O . ASP A 1 279 ? 8.860 -18.170 1.124 1.00 95.06 279 ASP A O 1
ATOM 2141 N N . PRO A 1 280 ? 8.460 -19.242 3.051 1.00 94.62 280 PRO A N 1
ATOM 2142 C CA . PRO A 1 280 ? 7.042 -18.884 3.055 1.00 94.62 280 PRO A CA 1
ATOM 2143 C C . PRO A 1 280 ? 6.766 -17.372 3.101 1.00 94.62 280 PRO A C 1
ATOM 2145 O O . PRO A 1 280 ? 5.731 -16.939 2.592 1.00 94.62 280 PRO A O 1
ATOM 2148 N N . HIS A 1 281 ? 7.664 -16.564 3.674 1.00 90.81 281 HIS A N 1
ATOM 2149 C CA . HIS A 1 281 ? 7.505 -15.111 3.747 1.00 90.81 281 HIS A CA 1
ATOM 2150 C C . HIS A 1 281 ? 7.750 -14.444 2.388 1.00 90.81 281 HIS A C 1
ATOM 2152 O O . HIS A 1 281 ? 6.982 -13.563 1.995 1.00 90.81 281 HIS A O 1
ATOM 2158 N N . GLY A 1 282 ? 8.739 -14.906 1.621 1.00 92.94 282 GLY A N 1
ATOM 2159 C CA . GLY A 1 282 ? 8.973 -14.464 0.248 1.00 92.94 282 GLY A CA 1
ATOM 2160 C C . GLY A 1 282 ? 7.771 -14.753 -0.659 1.00 92.94 282 GLY A C 1
ATOM 2161 O O . GLY A 1 282 ? 7.331 -13.893 -1.431 1.00 92.94 282 GLY A O 1
ATOM 2162 N N . ILE A 1 283 ? 7.153 -15.930 -0.503 1.00 93.00 283 ILE A N 1
ATOM 2163 C CA . ILE A 1 283 ? 5.905 -16.277 -1.206 1.00 93.00 283 ILE A CA 1
ATOM 2164 C C . ILE A 1 283 ? 4.749 -15.368 -0.759 1.00 93.00 283 ILE A C 1
ATOM 2166 O O . ILE A 1 283 ? 3.986 -14.893 -1.604 1.00 93.00 283 ILE A O 1
ATOM 2170 N N . GLU A 1 284 ? 4.616 -15.086 0.540 1.00 90.88 284 GLU A N 1
ATOM 2171 C CA . GLU A 1 284 ? 3.604 -14.157 1.061 1.00 90.88 284 GLU A CA 1
ATOM 2172 C C . GLU A 1 284 ? 3.750 -12.760 0.437 1.00 90.88 284 GLU A C 1
ATOM 2174 O O . GLU A 1 284 ? 2.762 -12.176 -0.009 1.00 90.88 284 GLU A O 1
ATOM 2179 N N . ILE A 1 285 ? 4.976 -12.248 0.316 1.00 92.38 285 ILE A N 1
ATOM 2180 C CA . ILE A 1 285 ? 5.259 -10.962 -0.332 1.00 92.38 285 ILE A CA 1
ATOM 2181 C C . ILE A 1 285 ? 4.810 -10.962 -1.796 1.00 92.38 285 ILE A C 1
ATOM 2183 O O . ILE A 1 285 ? 4.138 -10.022 -2.232 1.00 92.38 285 ILE A O 1
ATOM 2187 N N . MET A 1 286 ? 5.118 -12.021 -2.549 1.00 92.88 286 MET A N 1
ATOM 2188 C CA . MET A 1 286 ? 4.652 -12.168 -3.932 1.00 92.88 286 MET A CA 1
ATOM 2189 C C . MET A 1 286 ? 3.116 -12.176 -4.010 1.00 92.88 286 MET A C 1
ATOM 2191 O O . MET A 1 286 ? 2.524 -11.498 -4.856 1.00 92.88 286 MET A O 1
ATOM 2195 N N . CYS A 1 287 ? 2.455 -12.886 -3.093 1.00 90.56 287 CYS A N 1
ATOM 2196 C CA . CYS A 1 287 ? 0.998 -12.912 -2.987 1.00 90.56 287 CYS A CA 1
ATOM 2197 C C . CYS A 1 287 ? 0.408 -11.532 -2.664 1.00 90.56 287 CYS A C 1
ATOM 2199 O O . CYS A 1 287 ? -0.630 -11.185 -3.221 1.00 90.56 287 CYS A O 1
ATOM 2201 N N . ILE A 1 288 ? 1.066 -10.709 -1.842 1.00 90.12 288 ILE A N 1
ATOM 2202 C CA . ILE A 1 288 ? 0.598 -9.350 -1.522 1.00 90.12 288 ILE A CA 1
ATOM 2203 C C . ILE A 1 288 ? 0.617 -8.436 -2.753 1.00 90.12 288 ILE A C 1
ATOM 2205 O O . ILE A 1 288 ? -0.294 -7.620 -2.925 1.00 90.12 288 ILE A O 1
ATOM 2209 N N . TYR A 1 289 ? 1.625 -8.562 -3.620 1.00 90.94 289 TYR A N 1
ATOM 2210 C CA . TYR A 1 289 ? 1.649 -7.829 -4.888 1.00 90.94 289 TYR A CA 1
ATOM 2211 C C . TYR A 1 289 ? 0.546 -8.294 -5.841 1.00 90.94 289 TYR A C 1
ATOM 2213 O O . TYR A 1 289 ? -0.091 -7.458 -6.476 1.00 90.94 289 TYR A O 1
ATOM 2221 N N . LYS A 1 290 ? 0.305 -9.608 -5.927 1.00 87.19 290 LYS A N 1
ATOM 2222 C CA . LYS A 1 290 ? -0.643 -10.184 -6.889 1.00 87.19 290 LYS A CA 1
ATOM 2223 C C . LYS A 1 290 ? -2.108 -10.071 -6.457 1.00 87.19 290 LYS A C 1
ATOM 2225 O O . LYS A 1 290 ? -2.961 -9.738 -7.271 1.00 87.19 290 LYS A O 1
ATOM 2230 N N . TYR A 1 291 ? -2.404 -10.377 -5.199 1.00 84.44 291 TYR A N 1
ATOM 2231 C CA . TYR A 1 291 ? -3.769 -10.544 -4.682 1.00 84.44 291 TYR A CA 1
ATOM 2232 C C . TYR A 1 291 ? -4.161 -9.484 -3.648 1.00 84.44 291 TYR A C 1
ATOM 2234 O O . TYR A 1 291 ? -5.334 -9.362 -3.295 1.00 84.44 291 TYR A O 1
ATOM 2242 N N . GLY A 1 292 ? -3.191 -8.702 -3.176 1.00 79.88 292 GLY A N 1
ATOM 2243 C CA . GLY A 1 292 ? -3.376 -7.714 -2.126 1.00 79.88 292 GLY A CA 1
ATOM 2244 C C . GLY A 1 292 ? -3.146 -8.260 -0.719 1.00 79.88 292 GLY A C 1
ATOM 2245 O O . GLY A 1 292 ? -2.783 -9.416 -0.519 1.00 79.88 292 GLY A O 1
ATOM 2246 N N . SER A 1 293 ? -3.309 -7.389 0.276 1.00 73.44 293 SER A N 1
ATOM 2247 C CA . SER A 1 293 ? -3.220 -7.768 1.688 1.00 73.44 293 SER A CA 1
ATOM 2248 C C . SER A 1 293 ? -4.608 -8.103 2.240 1.00 73.44 293 SER A C 1
ATOM 2250 O O . SER A 1 293 ? -5.629 -7.764 1.645 1.00 73.44 293 SER A O 1
ATOM 2252 N N . LYS A 1 294 ? -4.665 -8.716 3.427 1.00 66.56 294 LYS A N 1
ATOM 2253 C CA . LYS A 1 294 ? -5.930 -9.008 4.127 1.00 66.56 294 LYS A CA 1
ATOM 2254 C C . LYS A 1 294 ? -6.783 -7.773 4.449 1.00 66.56 294 LYS A C 1
ATOM 2256 O O . LYS A 1 294 ? -7.915 -7.914 4.901 1.00 66.56 294 LYS A O 1
ATOM 2261 N N . VAL A 1 295 ? -6.249 -6.562 4.297 1.00 59.75 295 VAL A N 1
ATOM 2262 C CA . VAL A 1 295 ? -6.922 -5.330 4.710 1.00 59.75 295 VAL A CA 1
ATOM 2263 C C . VAL A 1 295 ? -7.522 -4.645 3.477 1.00 59.75 295 VAL A C 1
ATOM 2265 O O . VAL A 1 295 ? -6.807 -4.044 2.681 1.00 59.75 295 VAL A O 1
ATOM 2268 N N . LYS A 1 296 ? -8.855 -4.732 3.338 1.00 52.53 296 LYS A N 1
ATOM 2269 C CA . LYS A 1 296 ? -9.638 -4.310 2.153 1.00 52.53 296 LYS A CA 1
ATOM 2270 C C . LYS A 1 296 ? -9.460 -2.837 1.751 1.00 52.53 296 LYS A C 1
ATOM 2272 O O . LYS A 1 296 ? -9.566 -2.516 0.575 1.00 52.53 296 LYS A O 1
ATOM 2277 N N . TYR A 1 297 ? -9.201 -1.948 2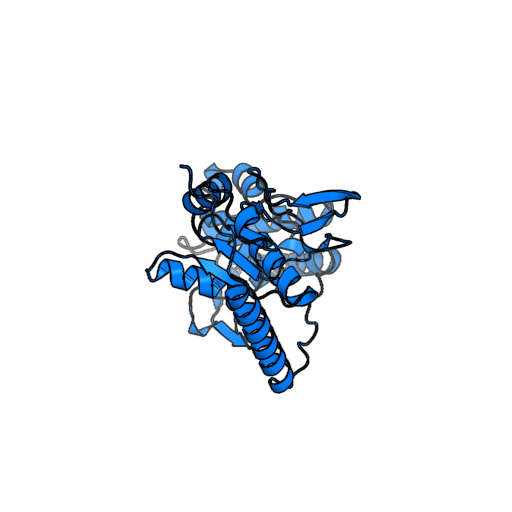.710 1.00 49.25 297 TYR A N 1
ATOM 2278 C CA . TYR A 1 297 ? -9.187 -0.490 2.502 1.00 49.25 297 TYR A CA 1
ATOM 2279 C C . TYR A 1 297 ? -7.790 0.144 2.613 1.00 49.25 297 TYR A C 1
ATOM 2281 O O . TYR A 1 297 ? -7.649 1.345 2.874 1.00 49.25 297 TYR A O 1
ATOM 2289 N N . THR A 1 298 ? -6.754 -0.682 2.429 1.00 45.62 298 THR A N 1
ATOM 2290 C CA . THR A 1 298 ? -5.355 -0.253 2.322 1.00 45.62 298 THR A CA 1
ATOM 2291 C C . THR A 1 298 ? -4.830 -0.545 0.939 1.00 45.62 298 THR A C 1
ATOM 2293 O O . THR A 1 298 ? -4.885 0.420 0.168 1.00 45.62 298 THR A O 1
#

Foldseek 3Di:
DDPDPAFDDPVVLVVLVVVLVVVVVVVVVVPDDLPPPPVPAQALVLLLVLLVVLVVQCVVCVVVVHWDKDWFFDLPDCVQWDQDQSQFIDGDPDGDTDIQTCPDPVRVLVVVVLVVLSVVLSVCSVVVHAEELVRVCVVCVPSQVDSVSSVVSLLRSCRSSVHASVSSRYWYDFPKWKAAFKWWAALVRDTDGHHLALDIDTQDRDLVRIHDIDGPAQAEEEEEAPVVVNVCSVVSVRVSHPRYMYMYCNHQRDPSSLSNVVVCCVPPVHHYHYDADPDPSRVVSVSCSNRNDSRNRD

Sequence (298 aa):
MAFAPMGPEASFFAVVDRHKASLLATLSRGGGEPAGGGTRLASSSEVLASIESVIQDIITSVARNEAPAFAIDNRSSWENIKFEDSVGLQMVSHCTTRKIKSDSPKSVKNFALILKILSMIYKLVQSNTYATKRDIYYTDSQLFGNQTVVDNIINDISCMLKVPRMSLHILSTSKGLIAGNLRYMEEDGTRVHCTCGSTAVAVPSNIQGIQNLITDAKFLLIVEKDATFQRLLDDNFCNRMSPCIMVTGKGVPDLNTRLLVKKLWDTFHIPVFALVDADPHGIEIMCIYKYGSKVKYT

InterPro domains:
  IPR002815 Spo11/DNA topoisomerase VI subunit A [PR01550] (133-144)
  IPR002815 Spo11/DNA topoisomerase VI subunit A [PR01550] (147-164)
  IPR002815 Spo11/DNA topoisomerase VI subunit A [PR01550] (165-180)
  IPR002815 Spo11/DNA topoisomerase VI subunit A [PR01550] (220-237)
  IPR002815 Spo11/DNA topoisomerase VI subunit A [PR01550] (245-266)
  IPR002815 Spo11/DNA topoisomerase VI subunit A [PR01550] (277-293)
  IPR002815 Spo11/DNA topoisomerase VI subunit A [PTHR10848] (44-294)
  IPR004084 Meiosis-specific protein Spo11 [PF03533] (2-44)
  IPR013048 Meiotic recombination, Spo11 [PR01551] (2-18)
  IPR013048 Meiotic recombination, Spo11 [PR01551] (22-43)
  IPR013048 Meiotic recombination, Spo11 [PR01551] (95-111)
  IPR013048 Meiotic recombination, Spo11 [PR01551] (139-159)
  IPR013048 Meiotic recombination, Spo11 [PR01551] (188-209)
  IPR013048 Meiotic recombination, Spo11 [PR01551] (235-250)
  IPR013048 Meiotic recombination, Spo11 [PR01551] (282-298)
  IPR013049 Spo11/DNA topoisomerase VI, subunit A, N-terminal [PF04406] (109-170)
  IPR034136 Topoisomerase 6 subunit A/Spo11, TOPRIM domain [PF21180] (219-294)
  IPR034136 Topoisomerase 6 subunit A/Spo11, TOPRIM domain [cd00223] (218-294)
  IPR036078 Spo11/DNA topoisomerase VI subunit A superfamily [SSF56726] (108-294)
  IPR036388 Winged helix-like DNA-binding domain superfamily [G3DSA:1.10.10.10] (38-173)

Organism: Zalophus californianus (NCBI:txid9704)

Secondary structure (DSSP, 8-state):
-----PPPPHHHHHHHHHHHHHHHHHHHHT-S-------PPPPHHHHHHHHHHHHHHHHHHHHTTPPPEEEEE-TT-GGGEEEETTTEEEE-TTPPEEEEESS-TTTHHHHHHHHHHHHHHHHHHHTT--EEHHHHHHHSHHHH-SHHHHHHHHHHHHHHTT--GGGGTEEPPP--EEEESEEEE-TTS-EEEE-SSS-PEEPPS-STT-EEEE---SEEEEES-HHHHHHHHHTTHHHHT-SEEEEE-SSSPPHHHHHHHHHHHHHH---EEEE--SSHHHHHHHHHHHH--S-TT-